Protein AF-A0A5B0S6G6-F1 (afdb_monomer_lite)

Secondary structure (DSSP, 8-state):
---HHHHHHHHH-SS------S-----S-----TTSTTS-SSSSSTTSSSSS------PPPS----PPPP-PPPPPPP-----PPPPPPPPPPPPPPPP------S-PPPP-BGGGS-HHHHHHHHHHHHHHTTSBPSSS-TTSBHHHHHHHHHHHHHHHHTTSTTHHHHHHHHHHHHHHHHHHHH---S---B--GGGTTT-GGGSGGG---TTT----S--B-STTS-SSS--PEEP-SSTTTTPEE-SSS-EE-EEE--PPTTT--TT----EE-

Sequence (278 aa):
MLPLRNILHSFRSLNHPSGYPLSRWNHRSYFFSTFVMVCILDLSILAFSISTLSLSWALPNPGEPTVRPSVVPPRAPQNNLTSPPASSPKLAPPPPKPASSSSTCKSVRVRKEWRTLSYEQQADYIKSIKCLVRLPSKLLGPSYRRWDDFEYVHCDLRKRLHTRPLFLPWHRYFTFVHEKILREECGFRGTVPYWNWTLDHKNITHSPVWSSDPVVGFGSNGSFFGPGSDPDDLDAGVVTDGAFARFPIYYPGRMMLQRNFHLDPPFAIPGYYLGSQW

Organism: NCBI:txid56615

Structure (mmCIF, N/CA/C/O backbone):
data_AF-A0A5B0S6G6-F1
#
_entry.id   AF-A0A5B0S6G6-F1
#
loop_
_atom_site.group_PDB
_atom_site.id
_atom_site.type_symbol
_atom_site.label_atom_id
_atom_site.label_alt_id
_atom_site.label_comp_id
_atom_site.label_asym_id
_atom_site.label_entity_id
_atom_site.label_seq_id
_atom_site.pdbx_PDB_ins_code
_atom_site.Cartn_x
_atom_site.Cartn_y
_atom_site.Cartn_z
_atom_site.occupancy
_atom_site.B_iso_or_equiv
_atom_site.auth_seq_id
_atom_site.auth_comp_id
_atom_site.auth_asym_id
_atom_site.auth_atom_id
_atom_site.pdbx_PDB_model_num
ATOM 1 N N . MET A 1 1 ? -14.703 6.488 22.133 1.00 34.50 1 MET A N 1
ATOM 2 C CA . MET A 1 1 ? -13.736 6.440 21.011 1.00 34.50 1 MET A CA 1
ATOM 3 C C . MET A 1 1 ? -12.409 6.986 21.518 1.00 34.50 1 MET A C 1
ATOM 5 O O . MET A 1 1 ? -12.388 8.128 21.950 1.00 34.50 1 MET A O 1
ATOM 9 N N . LEU A 1 2 ? -11.336 6.187 21.555 1.00 33.00 2 LEU A N 1
ATOM 10 C CA . LEU A 1 2 ? -10.010 6.706 21.918 1.00 33.00 2 LEU A CA 1
ATOM 11 C C . LEU A 1 2 ? -9.443 7.530 20.744 1.00 33.00 2 LEU A C 1
ATOM 13 O O . LEU A 1 2 ? -9.500 7.050 19.609 1.00 33.00 2 LEU A O 1
ATOM 17 N N . PRO A 1 3 ? -8.908 8.741 20.982 1.00 40.03 3 PRO A N 1
ATOM 18 C CA . PRO A 1 3 ? -8.321 9.566 19.930 1.00 40.03 3 PRO A CA 1
ATOM 19 C C . PRO A 1 3 ? -7.128 8.849 19.288 1.00 40.03 3 PRO A C 1
ATOM 21 O O . PRO A 1 3 ? -6.384 8.148 19.967 1.00 40.03 3 PRO A O 1
ATOM 24 N N . LEU A 1 4 ? -6.921 9.032 17.981 1.00 47.41 4 LEU A N 1
ATOM 25 C CA . LEU A 1 4 ? -5.872 8.350 17.208 1.00 47.41 4 LEU A CA 1
ATOM 26 C C . LEU A 1 4 ? -4.460 8.569 17.777 1.00 47.41 4 LEU A C 1
ATOM 28 O O . LEU A 1 4 ? -3.616 7.681 17.690 1.00 47.41 4 LEU A O 1
ATOM 32 N N . ARG A 1 5 ? -4.242 9.708 18.448 1.00 45.03 5 ARG A N 1
ATOM 33 C CA . ARG A 1 5 ? -3.037 9.964 19.242 1.00 45.03 5 ARG A CA 1
ATOM 34 C C . ARG A 1 5 ? -2.809 8.847 20.262 1.00 45.03 5 ARG A C 1
ATOM 36 O O . ARG A 1 5 ? -1.699 8.362 20.338 1.00 45.03 5 ARG A O 1
ATOM 43 N N . ASN A 1 6 ? -3.841 8.340 20.934 1.00 46.78 6 ASN A N 1
ATOM 44 C CA . ASN A 1 6 ? -3.741 7.226 21.882 1.00 46.78 6 ASN A CA 1
ATOM 45 C C . ASN A 1 6 ? -3.572 5.862 21.202 1.00 46.78 6 ASN A C 1
ATOM 47 O O . ASN A 1 6 ? -2.938 4.997 21.784 1.00 46.78 6 ASN A O 1
ATOM 51 N N . ILE A 1 7 ? -4.076 5.654 19.982 1.00 50.97 7 ILE A N 1
ATOM 52 C CA . ILE A 1 7 ? -3.866 4.397 19.234 1.00 50.97 7 ILE A CA 1
ATOM 53 C C . ILE A 1 7 ? -2.416 4.312 18.745 1.00 50.97 7 ILE A C 1
ATOM 55 O O . ILE A 1 7 ? -1.764 3.288 18.931 1.00 50.97 7 ILE A O 1
ATOM 59 N N . LEU A 1 8 ? -1.891 5.408 18.189 1.00 46.44 8 LEU A N 1
ATOM 60 C CA . LEU A 1 8 ? -0.508 5.480 17.727 1.00 46.44 8 LEU A CA 1
ATOM 61 C C . LEU A 1 8 ? 0.489 5.608 18.895 1.00 46.44 8 LEU A C 1
ATOM 63 O O . LEU A 1 8 ? 1.534 4.968 18.879 1.00 46.44 8 LEU A O 1
ATOM 67 N N . HIS A 1 9 ? 0.145 6.328 19.971 1.00 48.22 9 HIS A N 1
ATOM 68 C CA . HIS A 1 9 ? 0.923 6.317 21.218 1.00 48.22 9 HIS A CA 1
ATOM 69 C C . HIS A 1 9 ? 0.825 4.985 21.974 1.00 48.22 9 HIS A C 1
ATOM 71 O O . HIS A 1 9 ? 1.767 4.648 22.686 1.00 48.22 9 HIS A O 1
ATOM 77 N N . SER A 1 10 ? -0.250 4.200 21.829 1.00 46.06 10 SER A N 1
ATOM 78 C CA . SER A 1 10 ? -0.329 2.861 22.437 1.00 46.06 10 SER A CA 1
ATOM 79 C C . SER A 1 10 ? 0.758 1.937 21.889 1.00 46.06 10 SER A C 1
ATOM 81 O O . SER A 1 10 ? 1.226 1.074 22.625 1.00 46.06 10 SER A O 1
ATOM 83 N N . PHE A 1 11 ? 1.210 2.140 20.646 1.00 48.19 11 PHE A N 1
ATOM 84 C CA . PHE A 1 11 ? 2.384 1.443 20.111 1.00 48.19 11 PHE A CA 1
ATOM 85 C C . PHE A 1 11 ? 3.684 1.857 20.816 1.00 48.19 11 PHE A C 1
ATOM 87 O O . PHE A 1 11 ? 4.578 1.034 20.987 1.00 48.19 11 PHE A O 1
ATOM 94 N N . ARG A 1 12 ? 3.765 3.105 21.293 1.00 45.28 12 ARG A N 1
ATOM 95 C CA . ARG A 1 12 ? 4.916 3.665 22.019 1.00 45.28 12 ARG A CA 1
ATOM 96 C C . ARG A 1 12 ? 4.938 3.293 23.509 1.00 45.28 12 ARG A C 1
ATOM 98 O O . ARG A 1 12 ? 5.999 3.281 24.119 1.00 45.28 12 ARG A O 1
ATOM 105 N N . SER A 1 13 ? 3.780 2.992 24.098 1.00 39.03 13 SER A N 1
ATOM 106 C CA . SER A 1 13 ? 3.618 2.723 25.538 1.00 39.03 13 SER A CA 1
ATOM 107 C C . SER A 1 13 ? 4.128 1.346 25.993 1.00 39.03 13 SER A C 1
ATOM 109 O O . SER A 1 13 ? 4.143 1.072 27.192 1.00 39.03 13 SER A O 1
ATOM 111 N N . LEU A 1 14 ? 4.555 0.475 25.076 1.00 45.59 14 LEU A N 1
ATOM 112 C CA . LEU A 1 14 ? 5.185 -0.802 25.412 1.00 45.59 14 LEU A CA 1
ATOM 113 C C . LEU A 1 14 ? 6.705 -0.584 25.610 1.00 45.59 14 LEU A C 1
ATOM 115 O O . LEU A 1 14 ? 7.503 -0.809 24.702 1.00 45.59 14 LEU A O 1
ATOM 119 N N . ASN A 1 15 ? 7.075 -0.152 26.824 1.00 39.62 15 ASN A N 1
ATOM 120 C CA . ASN A 1 15 ? 8.426 -0.093 27.426 1.00 39.62 15 ASN A CA 1
ATOM 121 C C . ASN A 1 15 ? 9.435 0.982 26.919 1.00 39.62 15 ASN A C 1
ATOM 123 O O . ASN A 1 15 ? 10.107 0.758 25.912 1.00 39.62 15 ASN A O 1
ATOM 127 N N . HIS A 1 16 ? 9.522 2.088 27.705 1.00 37.91 16 HIS A N 1
ATOM 128 C CA . HIS A 1 16 ? 10.640 2.986 28.156 1.00 37.91 16 HIS A CA 1
ATOM 129 C C . HIS A 1 16 ? 11.919 3.228 27.297 1.00 37.91 16 HIS A C 1
ATOM 131 O O . HIS A 1 16 ? 12.234 2.430 26.422 1.00 37.91 16 HIS A O 1
ATOM 137 N N . PRO A 1 17 ? 12.823 4.173 27.673 1.00 38.62 17 PRO A N 1
ATOM 138 C CA . PRO A 1 17 ? 12.724 5.591 28.046 1.00 38.62 17 PRO A CA 1
ATOM 139 C C . PRO A 1 17 ? 13.326 6.501 26.935 1.00 38.62 17 PRO A C 1
ATOM 141 O O . PRO A 1 17 ? 13.719 6.051 25.864 1.00 38.62 17 PRO A O 1
ATOM 144 N N . SER A 1 18 ? 13.355 7.809 27.176 1.00 42.12 18 SER A N 1
ATOM 145 C CA . SER A 1 18 ? 13.865 8.874 26.300 1.00 42.12 18 SER A CA 1
ATOM 146 C C . SER A 1 18 ? 15.320 8.720 25.822 1.00 42.12 18 SER A C 1
ATOM 148 O O . SER A 1 18 ? 16.206 8.488 26.636 1.00 42.12 18 SER A O 1
ATOM 150 N N . GLY A 1 19 ? 15.547 9.050 24.543 1.00 40.28 19 GLY A N 1
ATOM 151 C CA . GLY A 1 19 ? 16.778 9.685 24.053 1.00 40.28 19 GLY A CA 1
ATOM 152 C C . GLY A 1 19 ? 17.904 8.759 23.594 1.00 40.28 19 GLY A C 1
ATOM 153 O O . GLY A 1 19 ? 18.722 8.348 24.403 1.00 40.28 19 GLY A O 1
ATOM 154 N N . TYR A 1 20 ? 18.026 8.560 22.277 1.00 28.42 20 TYR A N 1
ATOM 155 C CA . TYR A 1 20 ? 19.302 8.245 21.623 1.00 28.42 20 TYR A CA 1
ATOM 156 C C . TYR A 1 20 ? 19.389 8.983 20.275 1.00 28.42 20 TYR A C 1
ATOM 158 O O . TYR A 1 20 ? 18.377 9.068 19.573 1.00 28.42 20 TYR A O 1
ATOM 166 N N . PRO A 1 21 ? 20.552 9.559 19.921 1.00 29.23 21 PRO A N 1
ATOM 167 C CA . PRO A 1 21 ? 20.710 10.358 18.713 1.00 29.23 21 PRO A CA 1
ATOM 168 C C . PRO A 1 21 ? 20.712 9.491 17.447 1.00 29.23 21 PRO A C 1
ATOM 170 O O . PRO A 1 21 ? 21.200 8.362 17.431 1.00 29.23 21 PRO A O 1
ATOM 173 N N . LEU A 1 22 ? 20.174 10.064 16.370 1.00 38.16 22 LEU A N 1
ATOM 174 C CA . LEU A 1 22 ? 20.176 9.518 15.015 1.00 38.16 22 LEU A CA 1
ATOM 175 C C . LEU A 1 22 ? 21.586 9.607 14.412 1.00 38.16 22 LEU A C 1
ATOM 177 O O . LEU A 1 22 ? 21.882 10.528 13.656 1.00 38.16 22 LEU A O 1
ATOM 181 N N . SER A 1 23 ? 22.473 8.664 14.720 1.00 32.47 23 SER A N 1
ATOM 182 C CA . SER A 1 23 ? 23.651 8.440 13.878 1.00 32.47 23 SER A CA 1
ATOM 183 C C . SER A 1 23 ? 24.107 6.980 13.914 1.00 32.47 23 SER A C 1
ATOM 185 O O . SER A 1 23 ? 24.227 6.367 14.969 1.00 32.47 23 SER A O 1
ATOM 187 N N . ARG A 1 24 ? 24.357 6.450 12.708 1.00 29.59 24 ARG A N 1
ATOM 188 C CA . ARG A 1 24 ? 24.786 5.084 12.345 1.00 29.59 24 ARG A CA 1
ATOM 189 C C . ARG A 1 24 ? 23.751 3.965 12.492 1.00 29.59 24 ARG A C 1
ATOM 191 O O . ARG A 1 24 ? 23.700 3.256 13.492 1.00 29.59 24 ARG A O 1
ATOM 198 N N . TRP A 1 25 ? 23.058 3.689 11.389 1.00 31.52 25 TRP A N 1
ATOM 199 C CA . TRP A 1 25 ? 22.439 2.388 11.136 1.00 31.52 25 TRP A CA 1
ATOM 200 C C . TRP A 1 25 ? 23.102 1.749 9.907 1.00 31.52 25 TRP A C 1
ATOM 202 O O . TRP A 1 25 ? 23.026 2.284 8.809 1.00 31.52 25 TRP A O 1
ATOM 212 N N . ASN A 1 26 ? 23.809 0.633 10.121 1.00 26.83 26 ASN A N 1
ATOM 213 C CA . ASN A 1 26 ? 24.496 -0.145 9.083 1.00 26.83 26 ASN A CA 1
ATOM 214 C C . ASN A 1 26 ? 23.506 -0.715 8.048 1.00 26.83 26 ASN A C 1
ATOM 216 O O . ASN A 1 26 ? 22.464 -1.259 8.412 1.00 26.83 26 ASN A O 1
ATOM 220 N N . HIS A 1 27 ? 23.888 -0.626 6.773 1.00 31.39 27 HIS A N 1
ATOM 221 C CA . HIS A 1 27 ? 23.042 -0.697 5.574 1.00 31.39 27 HIS A CA 1
ATOM 222 C C . HIS A 1 27 ? 22.563 -2.085 5.095 1.00 31.39 27 HIS A C 1
ATOM 224 O O . HIS A 1 27 ? 21.876 -2.172 4.092 1.00 31.39 27 HIS A O 1
ATOM 230 N N . ARG A 1 28 ? 22.879 -3.206 5.747 1.00 24.56 28 ARG A N 1
ATOM 231 C CA . ARG A 1 28 ? 22.889 -4.494 5.014 1.00 24.56 28 ARG A CA 1
ATOM 232 C C . ARG A 1 28 ? 21.625 -5.358 4.986 1.00 24.56 28 ARG A C 1
ATOM 234 O O . ARG A 1 28 ? 21.713 -6.501 4.548 1.00 24.56 28 ARG A O 1
ATOM 241 N N . SER A 1 29 ? 20.453 -4.894 5.416 1.00 29.03 29 SER A N 1
ATOM 242 C CA . SER A 1 29 ? 19.221 -5.692 5.246 1.00 29.03 29 SER A CA 1
ATOM 243 C C . SER A 1 29 ? 17.970 -4.835 5.435 1.00 29.03 29 SER A C 1
ATOM 245 O O . SER A 1 29 ? 17.576 -4.604 6.584 1.00 29.03 29 SER A O 1
ATOM 247 N N . TYR A 1 30 ? 17.295 -4.407 4.365 1.00 34.19 30 TYR A N 1
ATOM 248 C CA . TYR A 1 30 ? 15.932 -3.893 4.518 1.00 34.19 30 TYR A CA 1
ATOM 249 C C . TYR A 1 30 ? 14.929 -4.580 3.587 1.00 34.19 30 TYR A C 1
ATOM 251 O O . TYR A 1 30 ? 15.268 -5.146 2.555 1.00 34.19 30 TYR A O 1
ATOM 259 N N . PHE A 1 31 ? 13.707 -4.658 4.110 1.00 39.31 31 PHE A N 1
ATOM 260 C CA . PHE A 1 31 ? 12.651 -5.618 3.812 1.00 39.31 31 PHE A CA 1
ATOM 261 C C . PHE A 1 31 ? 11.351 -4.875 3.469 1.00 39.31 31 PHE A C 1
ATOM 263 O O . PHE A 1 31 ? 10.996 -3.928 4.168 1.00 39.31 31 PHE A O 1
ATOM 270 N N . PHE A 1 32 ? 10.621 -5.431 2.496 1.00 32.19 32 PHE A N 1
ATOM 271 C CA . PHE A 1 32 ? 9.163 -5.603 2.382 1.00 32.19 32 PHE A CA 1
ATOM 272 C C . PHE A 1 32 ? 8.252 -4.463 2.882 1.00 32.19 32 PHE A C 1
ATOM 274 O O . PHE A 1 32 ? 7.846 -4.407 4.045 1.00 32.19 32 PHE A O 1
ATOM 281 N N . SER A 1 33 ? 7.835 -3.627 1.926 1.00 34.84 33 SER A N 1
ATOM 282 C CA . SER A 1 33 ? 6.748 -2.653 2.048 1.00 34.84 33 SER A CA 1
ATOM 283 C C . SER A 1 33 ? 5.390 -3.316 2.346 1.00 34.84 33 SER A C 1
ATOM 285 O O . SER A 1 33 ? 5.091 -4.445 1.943 1.00 34.84 33 SER A O 1
ATOM 287 N N . THR A 1 34 ? 4.545 -2.583 3.069 1.00 35.62 34 THR A N 1
ATOM 288 C CA . THR A 1 34 ? 3.293 -2.973 3.746 1.00 35.62 34 THR A CA 1
ATOM 289 C C . THR A 1 34 ? 2.182 -3.538 2.853 1.00 35.62 34 THR A C 1
ATOM 291 O O . THR A 1 34 ? 1.175 -4.018 3.377 1.00 35.62 34 THR A O 1
ATOM 294 N N . PHE A 1 35 ? 2.366 -3.579 1.533 1.00 33.41 35 PHE A N 1
ATOM 295 C CA . PHE A 1 35 ? 1.485 -4.312 0.617 1.00 33.41 35 PHE A CA 1
ATOM 296 C C . PHE A 1 35 ? 1.792 -5.807 0.524 1.00 33.41 35 PHE A C 1
ATOM 298 O O . PHE A 1 35 ? 0.901 -6.609 0.249 1.00 33.41 35 PHE A O 1
ATOM 305 N N . VAL A 1 36 ? 3.030 -6.201 0.822 1.00 31.16 36 VAL A N 1
ATOM 306 C CA . VAL A 1 36 ? 3.479 -7.596 0.721 1.00 31.16 36 VAL A CA 1
ATOM 307 C C . VAL A 1 36 ? 3.468 -8.296 2.087 1.00 31.16 36 VAL A C 1
ATOM 309 O O . VAL A 1 36 ? 3.689 -9.498 2.196 1.00 31.16 36 VAL A O 1
ATOM 312 N N . MET A 1 37 ? 3.091 -7.594 3.158 1.00 32.00 37 MET A N 1
ATOM 313 C CA . MET A 1 37 ? 3.177 -8.103 4.531 1.00 32.00 37 MET A CA 1
ATOM 314 C C . MET A 1 37 ? 2.026 -9.020 4.980 1.00 32.00 37 MET A C 1
ATOM 316 O O . MET A 1 37 ? 1.746 -9.173 6.169 1.00 32.00 37 MET A O 1
ATOM 320 N N . VAL A 1 38 ? 1.373 -9.661 4.012 1.00 30.73 38 VAL A N 1
ATOM 321 C CA . VAL A 1 38 ? 0.556 -10.868 4.215 1.00 30.73 38 VAL A CA 1
ATOM 322 C C . VAL A 1 38 ? 1.255 -12.109 3.617 1.00 30.73 38 VAL A C 1
ATOM 324 O O . VAL A 1 38 ? 0.785 -13.225 3.803 1.00 30.73 38 VAL A O 1
ATOM 327 N N . CYS A 1 39 ? 2.413 -11.954 2.960 1.00 35.06 39 CYS A N 1
ATOM 328 C CA . CYS A 1 39 ? 3.028 -12.997 2.126 1.00 35.06 39 CYS A CA 1
ATOM 329 C C . CYS A 1 39 ? 4.253 -13.716 2.727 1.00 35.06 39 CYS A C 1
ATOM 331 O O . CYS A 1 39 ? 4.883 -14.493 2.021 1.00 35.06 39 CYS A O 1
ATOM 333 N N . ILE A 1 40 ? 4.602 -13.530 4.007 1.00 29.12 40 ILE A N 1
ATOM 334 C CA . ILE A 1 40 ? 5.674 -14.322 4.650 1.00 29.12 40 ILE A CA 1
ATOM 335 C C . ILE A 1 40 ? 5.098 -15.101 5.830 1.00 29.12 40 ILE A C 1
ATOM 337 O O . ILE A 1 40 ? 5.246 -14.694 6.981 1.00 29.12 40 ILE A O 1
ATOM 341 N N . LEU A 1 41 ? 4.413 -16.212 5.545 1.00 32.47 41 LEU A N 1
ATOM 342 C CA . LEU A 1 41 ? 4.048 -17.186 6.581 1.00 32.47 41 LEU A CA 1
ATOM 343 C C . LEU A 1 41 ? 4.345 -18.662 6.273 1.00 32.47 41 LEU A C 1
ATOM 345 O O . LEU A 1 41 ? 4.263 -19.443 7.209 1.00 32.47 41 LEU A O 1
ATOM 349 N N . ASP A 1 42 ? 4.809 -19.063 5.085 1.00 35.78 42 ASP A N 1
ATOM 350 C CA . ASP A 1 42 ? 4.901 -20.505 4.756 1.00 35.78 42 ASP A CA 1
ATOM 351 C C . ASP A 1 42 ? 6.271 -21.017 4.278 1.00 35.78 42 ASP A C 1
ATOM 353 O O . ASP A 1 42 ? 6.354 -21.887 3.419 1.00 35.78 42 ASP A O 1
ATOM 357 N N . LEU A 1 43 ? 7.376 -20.550 4.872 1.00 32.84 43 LEU A N 1
ATOM 358 C CA . LEU A 1 43 ? 8.701 -21.174 4.663 1.00 32.84 43 LEU A CA 1
ATOM 359 C C . LEU A 1 43 ? 9.388 -21.668 5.945 1.00 32.84 43 LEU A C 1
ATOM 361 O O . LEU A 1 43 ? 10.490 -22.200 5.889 1.00 32.84 43 LEU A O 1
ATOM 365 N N . SER A 1 44 ? 8.727 -21.578 7.103 1.00 31.02 44 SER A N 1
ATOM 366 C CA . SER A 1 44 ? 9.256 -22.120 8.370 1.00 31.02 44 SER A CA 1
ATOM 367 C C . SER A 1 44 ? 8.400 -23.234 8.980 1.00 31.02 44 SER A C 1
ATOM 369 O O . SER A 1 44 ? 8.804 -23.826 9.975 1.00 31.02 44 SER A O 1
ATOM 371 N N . ILE A 1 45 ? 7.239 -23.552 8.394 1.00 36.59 45 ILE A N 1
ATOM 372 C CA . ILE A 1 45 ? 6.298 -24.545 8.947 1.00 36.59 45 ILE A CA 1
ATOM 373 C C . ILE A 1 45 ? 6.402 -25.914 8.243 1.00 36.59 45 ILE A C 1
ATOM 375 O O . ILE A 1 45 ? 6.049 -26.931 8.836 1.00 36.59 45 ILE A O 1
ATOM 379 N N . LEU A 1 46 ? 7.015 -26.006 7.054 1.00 32.53 46 LEU A N 1
ATOM 380 C CA . LEU A 1 46 ? 7.252 -27.305 6.399 1.00 32.53 46 LEU A CA 1
ATOM 381 C C . LEU A 1 46 ? 8.467 -28.094 6.929 1.00 32.53 46 LEU A C 1
ATOM 383 O O . LEU A 1 46 ? 8.611 -29.264 6.591 1.00 32.53 46 LEU A O 1
ATOM 387 N N . ALA A 1 47 ? 9.303 -27.516 7.798 1.00 34.97 47 ALA A N 1
ATOM 388 C CA . ALA A 1 47 ? 10.476 -28.208 8.351 1.00 34.97 47 ALA A CA 1
ATOM 389 C C . ALA A 1 47 ? 10.212 -28.977 9.665 1.00 34.97 47 ALA A C 1
ATOM 391 O O . ALA A 1 47 ? 11.118 -29.631 10.170 1.00 34.97 47 ALA A O 1
ATOM 392 N N . PHE A 1 48 ? 8.990 -28.948 10.215 1.00 33.06 48 PHE A N 1
ATOM 393 C CA . PHE A 1 48 ? 8.655 -29.643 11.473 1.00 33.06 48 PHE A CA 1
ATOM 394 C C . PHE A 1 48 ? 7.604 -30.758 11.345 1.00 33.06 48 PHE A C 1
ATOM 396 O O . PHE A 1 48 ? 7.163 -31.295 12.357 1.00 33.06 48 PHE A O 1
ATOM 403 N N . SER A 1 49 ? 7.238 -31.167 10.124 1.00 35.62 49 SER A N 1
ATOM 404 C CA . SER A 1 49 ? 6.232 -32.228 9.905 1.00 35.62 49 SER A CA 1
ATOM 405 C C . SER A 1 49 ? 6.788 -33.555 9.361 1.00 35.62 49 SER A C 1
ATOM 407 O O . SER A 1 49 ? 6.009 -34.412 8.960 1.00 35.62 49 SER A O 1
ATOM 409 N N . ILE A 1 50 ? 8.110 -33.779 9.374 1.00 37.38 50 ILE A N 1
ATOM 410 C CA . ILE A 1 50 ? 8.724 -35.054 8.931 1.00 37.38 50 ILE A CA 1
ATOM 411 C C . ILE A 1 50 ? 9.635 -35.653 10.018 1.00 37.38 50 ILE A C 1
ATOM 413 O O . ILE A 1 50 ? 10.780 -36.018 9.766 1.00 37.38 50 ILE A O 1
ATOM 417 N N . SER A 1 51 ? 9.170 -35.748 11.268 1.00 40.06 51 SER A N 1
ATOM 418 C CA . SER A 1 51 ? 9.904 -36.500 12.310 1.00 40.06 51 SER A CA 1
ATOM 419 C C . SER A 1 51 ? 9.022 -37.199 13.351 1.00 40.06 51 SER A C 1
ATOM 421 O O . SER A 1 51 ? 9.472 -37.428 14.468 1.00 40.06 51 SER A O 1
ATOM 423 N N . THR A 1 52 ? 7.781 -37.580 13.026 1.00 44.53 52 THR A N 1
ATOM 424 C CA . THR A 1 52 ? 6.947 -38.373 13.961 1.00 44.53 52 THR A CA 1
ATOM 425 C C . THR A 1 52 ? 6.228 -39.576 13.348 1.00 44.53 52 THR A C 1
ATOM 427 O O . THR A 1 52 ? 5.326 -40.128 13.970 1.00 44.53 52 THR A O 1
ATOM 430 N N . LEU A 1 53 ? 6.644 -40.065 12.177 1.00 41.22 53 LEU A N 1
ATOM 431 C CA . LEU A 1 53 ? 6.078 -41.285 11.584 1.00 41.22 53 LEU A CA 1
ATOM 432 C C . LEU A 1 53 ? 7.166 -42.312 11.269 1.00 41.22 53 LEU A C 1
ATOM 434 O O . LEU A 1 53 ? 7.581 -42.468 10.128 1.00 41.22 53 LEU A O 1
ATOM 438 N N . SER A 1 54 ? 7.640 -42.970 12.327 1.00 40.69 54 SER A N 1
ATOM 439 C CA . SER A 1 54 ? 8.289 -44.295 12.416 1.00 40.69 54 SER A CA 1
ATOM 440 C C . SER A 1 54 ? 8.640 -44.435 13.909 1.00 40.69 54 SER A C 1
ATOM 442 O O . SER A 1 54 ? 9.340 -43.581 14.429 1.00 40.69 54 SER A O 1
ATOM 444 N N . LEU A 1 55 ? 8.180 -45.377 14.724 1.00 36.28 55 LEU A N 1
ATOM 445 C CA . LEU A 1 55 ? 7.851 -46.769 14.489 1.00 36.28 55 LEU A CA 1
ATOM 446 C C . LEU A 1 55 ? 6.577 -47.170 15.245 1.00 36.28 55 LEU A C 1
ATOM 448 O O . LEU A 1 55 ? 6.285 -46.711 16.348 1.00 36.28 55 LEU A O 1
ATOM 452 N N . SER A 1 56 ? 5.864 -48.084 14.605 1.00 37.69 56 SER A N 1
ATOM 453 C CA . SER A 1 56 ? 4.668 -48.766 15.059 1.00 37.69 56 SER A CA 1
ATOM 454 C C . SER A 1 56 ? 4.884 -49.628 16.304 1.00 37.69 56 SER A C 1
ATOM 456 O O . SER A 1 56 ? 5.955 -50.170 16.564 1.00 37.69 56 SER A O 1
ATOM 458 N N . TRP A 1 57 ? 3.780 -49.780 17.020 1.00 31.16 57 TRP A N 1
ATOM 459 C CA . TRP A 1 57 ? 3.521 -50.663 18.142 1.00 31.16 57 TRP A CA 1
ATOM 460 C C . TRP A 1 57 ? 3.915 -52.117 17.839 1.00 31.16 57 TRP A C 1
ATOM 462 O O . TRP A 1 57 ? 3.365 -52.727 16.924 1.00 31.16 57 TRP A O 1
ATOM 472 N N . ALA A 1 58 ? 4.814 -52.688 18.640 1.00 34.62 58 ALA A N 1
ATOM 473 C CA . ALA A 1 58 ? 4.982 -54.133 18.747 1.00 34.62 58 ALA A CA 1
ATOM 474 C C . ALA A 1 58 ? 4.144 -54.627 19.936 1.00 34.62 58 ALA A C 1
ATOM 476 O O . ALA A 1 58 ? 4.406 -54.265 21.084 1.00 34.62 58 ALA A O 1
ATOM 477 N N . LEU A 1 59 ? 3.111 -55.423 19.657 1.00 39.53 59 LEU A N 1
ATOM 478 C CA . LEU A 1 59 ? 2.384 -56.179 20.678 1.00 39.53 59 LEU A CA 1
ATOM 479 C C . LEU A 1 59 ? 3.273 -57.337 21.178 1.00 39.53 59 LEU A C 1
ATOM 481 O O . LEU A 1 59 ? 3.873 -58.016 20.342 1.00 39.53 59 LEU A O 1
ATOM 485 N N . PRO A 1 60 ? 3.360 -57.612 22.494 1.00 37.16 60 PRO A N 1
ATOM 486 C CA . PRO A 1 60 ? 4.094 -58.771 23.001 1.00 37.16 60 PRO A CA 1
ATOM 487 C C . PRO A 1 60 ? 3.264 -60.061 22.898 1.00 37.16 60 PRO A C 1
ATOM 489 O O . PRO A 1 60 ? 2.092 -60.078 23.276 1.00 37.16 60 PRO A O 1
ATOM 492 N N . ASN A 1 61 ? 3.895 -61.154 22.457 1.00 36.72 61 ASN A N 1
ATOM 493 C CA . ASN A 1 61 ? 3.387 -62.517 22.650 1.00 36.72 61 ASN A CA 1
ATOM 494 C C . ASN A 1 61 ? 3.484 -62.935 24.135 1.00 36.72 61 ASN A C 1
ATOM 496 O O . ASN A 1 61 ? 4.385 -62.471 24.840 1.00 36.72 61 ASN A O 1
ATOM 500 N N . PRO A 1 62 ? 2.589 -63.814 24.624 1.00 43.88 62 PRO A N 1
ATOM 501 C CA . PRO A 1 62 ? 2.544 -64.217 26.023 1.00 43.88 62 PRO A CA 1
ATOM 502 C C . PRO A 1 62 ? 3.512 -65.374 26.300 1.00 43.88 62 PRO A C 1
ATOM 504 O O . PRO A 1 62 ? 3.426 -66.421 25.665 1.00 43.88 62 PRO A O 1
ATOM 507 N N . GLY A 1 63 ? 4.381 -65.204 27.299 1.00 45.00 63 GLY A N 1
ATOM 508 C CA . GLY A 1 63 ? 5.114 -66.309 27.922 1.00 45.00 63 GLY A CA 1
ATOM 509 C C . GLY A 1 63 ? 6.611 -66.068 28.089 1.00 45.00 63 GLY A C 1
ATOM 510 O O . GLY A 1 63 ? 7.377 -66.505 27.249 1.00 45.00 63 GLY A O 1
ATOM 511 N N . GLU A 1 64 ? 7.017 -65.396 29.173 1.00 33.31 64 GLU A N 1
ATOM 512 C CA . GLU A 1 64 ? 8.051 -65.868 30.120 1.00 33.31 64 GLU A CA 1
ATOM 513 C C . GLU A 1 64 ? 8.353 -64.811 31.208 1.00 33.31 64 GLU A C 1
ATOM 515 O O . GLU A 1 64 ? 8.223 -63.609 30.960 1.00 33.31 64 GLU A O 1
ATOM 520 N N . PRO A 1 65 ? 8.715 -65.225 32.440 1.00 40.03 65 PRO A N 1
ATOM 521 C CA . PRO A 1 65 ? 8.767 -64.348 33.606 1.00 40.03 65 PRO A CA 1
ATOM 522 C C . PRO A 1 65 ? 10.134 -63.667 33.767 1.00 40.03 65 PRO A C 1
ATOM 524 O O . PRO A 1 65 ? 11.171 -64.322 33.785 1.00 40.03 65 PRO A O 1
ATOM 527 N N . THR A 1 66 ? 10.145 -62.349 33.989 1.00 36.62 66 THR A N 1
ATOM 528 C CA . THR A 1 66 ? 11.358 -61.603 34.367 1.00 36.62 66 THR A CA 1
ATOM 529 C C . THR A 1 66 ? 11.244 -61.020 35.777 1.00 36.62 66 THR A C 1
ATOM 531 O O . THR A 1 66 ? 10.381 -60.201 36.093 1.00 36.62 66 THR A O 1
ATOM 534 N N . VAL A 1 67 ? 12.150 -61.489 36.635 1.00 41.06 67 VAL A N 1
ATOM 535 C CA . VAL A 1 67 ? 12.378 -61.089 38.029 1.00 41.06 67 VAL A CA 1
ATOM 536 C C . VAL A 1 67 ? 12.881 -59.639 38.093 1.00 41.06 67 VAL A C 1
ATOM 538 O O . VAL A 1 67 ? 13.808 -59.275 37.373 1.00 41.06 67 VAL A O 1
ATOM 541 N N . ARG A 1 68 ? 12.310 -58.809 38.980 1.00 38.97 68 ARG A N 1
ATOM 542 C CA . ARG A 1 68 ? 12.813 -57.455 39.291 1.00 38.97 68 ARG A CA 1
ATOM 543 C C . ARG A 1 68 ? 13.575 -57.451 40.623 1.00 38.97 68 ARG A C 1
ATOM 545 O O . ARG A 1 68 ? 13.009 -57.919 41.611 1.00 38.97 68 ARG A O 1
ATOM 552 N N . PRO A 1 69 ? 14.784 -56.871 40.711 1.00 37.78 69 PRO A N 1
ATOM 553 C CA . PRO A 1 69 ? 15.407 -56.573 41.995 1.00 37.78 69 PRO A CA 1
ATOM 554 C C . PRO A 1 69 ? 14.825 -55.291 42.617 1.00 37.78 69 PRO A C 1
ATOM 556 O O . PRO A 1 69 ? 14.579 -54.295 41.937 1.00 37.78 69 PRO A O 1
ATOM 559 N N . SER A 1 70 ? 14.600 -55.350 43.930 1.00 34.25 70 SER A N 1
ATOM 560 C CA . SER A 1 70 ? 14.068 -54.280 44.779 1.00 34.25 70 SER A CA 1
ATOM 561 C C . SER A 1 70 ? 15.194 -53.350 45.244 1.00 34.25 70 SER A C 1
ATOM 563 O O . SER A 1 70 ? 16.211 -53.827 45.744 1.00 34.25 70 SER A O 1
ATOM 565 N N . VAL A 1 71 ? 15.015 -52.033 45.112 1.00 42.12 71 VAL A N 1
ATOM 566 C CA . VAL A 1 71 ? 15.920 -51.018 45.677 1.00 42.12 71 VAL A CA 1
ATOM 567 C C . VAL A 1 71 ? 15.164 -50.248 46.758 1.00 42.12 71 VAL A C 1
ATOM 569 O O . VAL A 1 71 ? 14.155 -49.601 46.484 1.00 42.12 71 VAL A O 1
ATOM 572 N N . VAL A 1 72 ? 15.654 -50.343 47.994 1.00 47.97 72 VAL A N 1
ATOM 573 C CA . VAL A 1 72 ? 15.133 -49.654 49.185 1.00 47.97 72 VAL A CA 1
ATOM 574 C C . VAL A 1 72 ? 15.844 -48.300 49.351 1.00 47.97 72 VAL A C 1
ATOM 576 O O . VAL A 1 72 ? 17.073 -48.272 49.282 1.00 47.97 72 VAL A O 1
ATOM 579 N N . PRO A 1 73 ? 15.136 -47.184 49.610 1.00 44.94 73 PRO A N 1
ATOM 580 C CA . PRO A 1 73 ? 15.767 -45.907 49.953 1.00 44.94 73 PRO A CA 1
ATOM 581 C C . PRO A 1 73 ? 16.063 -45.783 51.469 1.00 44.94 73 PRO A C 1
ATOM 583 O O . PRO A 1 73 ? 15.318 -46.332 52.286 1.00 44.94 73 PRO A O 1
ATOM 586 N N . PRO A 1 74 ? 17.122 -45.053 51.881 1.00 39.69 74 PRO A N 1
ATOM 587 C CA . PRO A 1 74 ? 17.526 -44.951 53.282 1.00 39.69 74 PRO A CA 1
ATOM 588 C C . PRO A 1 74 ? 16.691 -43.940 54.088 1.00 39.69 74 PRO A C 1
ATOM 590 O O . PRO A 1 74 ? 16.150 -42.964 53.570 1.00 39.69 74 PRO A O 1
ATOM 593 N N . ARG A 1 75 ? 16.614 -44.199 55.398 1.00 32.91 75 ARG A N 1
ATOM 594 C CA . ARG A 1 75 ? 15.816 -43.498 56.415 1.00 32.91 75 ARG A CA 1
ATOM 595 C C . ARG A 1 75 ? 16.489 -42.199 56.887 1.00 32.91 75 ARG A C 1
ATOM 597 O O . ARG A 1 75 ? 17.660 -42.219 57.249 1.00 32.91 75 ARG A O 1
ATOM 604 N N . ALA A 1 76 ? 15.733 -41.100 56.953 1.00 38.47 76 ALA A N 1
ATOM 605 C CA . ALA A 1 76 ? 16.168 -39.826 57.537 1.00 38.47 76 ALA A CA 1
ATOM 606 C C . ALA A 1 76 ? 15.980 -39.790 59.077 1.00 38.47 76 ALA A C 1
ATOM 608 O O . ALA A 1 76 ? 15.037 -40.411 59.581 1.00 38.47 76 ALA A O 1
ATOM 609 N N . PRO A 1 77 ? 16.839 -39.074 59.833 1.00 37.31 77 PRO A N 1
ATOM 610 C CA . PRO A 1 77 ? 16.740 -38.956 61.288 1.00 37.31 77 PRO A CA 1
ATOM 611 C C . PRO A 1 77 ? 15.643 -37.970 61.726 1.00 37.31 77 PRO A C 1
ATOM 613 O O . PRO A 1 77 ? 15.452 -36.912 61.129 1.00 37.31 77 PRO A O 1
ATOM 616 N N . GLN A 1 78 ? 14.926 -38.332 62.792 1.00 39.72 78 GLN A N 1
ATOM 617 C CA . GLN A 1 78 ? 13.879 -37.527 63.421 1.00 39.72 78 GLN A CA 1
ATOM 618 C C . GLN A 1 78 ? 14.492 -36.542 64.422 1.00 39.72 78 GLN A C 1
ATOM 620 O O . GLN A 1 78 ? 15.102 -36.978 65.392 1.00 39.72 78 GLN A O 1
ATOM 625 N N . ASN A 1 79 ? 14.255 -35.242 64.235 1.00 37.41 79 ASN A N 1
ATOM 626 C CA . ASN A 1 79 ? 14.394 -34.243 65.293 1.00 37.41 79 ASN A CA 1
ATOM 627 C C . ASN A 1 79 ? 13.048 -33.537 65.497 1.00 37.41 79 ASN A C 1
ATOM 629 O O . ASN A 1 79 ? 12.501 -32.931 64.577 1.00 37.41 79 ASN A O 1
ATOM 633 N N . ASN A 1 80 ? 12.527 -33.650 66.718 1.00 40.31 80 ASN A N 1
ATOM 634 C CA . ASN A 1 80 ? 11.307 -33.008 67.191 1.00 40.31 80 ASN A CA 1
ATOM 635 C C . ASN A 1 80 ? 11.563 -31.524 67.485 1.00 40.31 80 ASN A C 1
ATOM 637 O O . ASN A 1 80 ? 12.289 -31.210 68.426 1.00 40.31 80 ASN A O 1
ATOM 641 N N . LEU A 1 81 ? 10.898 -30.624 66.758 1.00 39.06 81 LEU A N 1
ATOM 642 C CA . LEU A 1 81 ? 10.610 -29.270 67.237 1.00 39.06 81 LEU A CA 1
ATOM 643 C C . LEU A 1 81 ? 9.117 -28.968 67.062 1.00 39.06 81 LEU A C 1
ATOM 645 O O . LEU A 1 81 ? 8.569 -28.983 65.961 1.00 39.06 81 LEU A O 1
ATOM 649 N N . THR A 1 82 ? 8.466 -28.712 68.190 1.00 42.12 82 THR A N 1
ATOM 650 C CA . THR A 1 82 ? 7.047 -28.392 68.341 1.00 42.12 82 THR A CA 1
ATOM 651 C C . THR A 1 82 ? 6.729 -27.020 67.735 1.00 42.12 82 THR A C 1
ATOM 653 O O . THR A 1 82 ? 7.401 -26.041 68.046 1.00 42.12 82 THR A O 1
ATOM 656 N N . SER A 1 83 ? 5.687 -26.933 66.902 1.00 42.84 83 SER A N 1
ATOM 657 C CA . SER A 1 83 ? 5.128 -25.675 66.369 1.00 42.84 83 SER A CA 1
ATOM 658 C C . SER A 1 83 ? 3.664 -25.516 66.825 1.00 42.84 83 SER A C 1
ATOM 660 O O . SER A 1 83 ? 2.969 -26.530 66.918 1.00 42.84 83 SER A O 1
ATOM 662 N N . PRO A 1 84 ? 3.172 -24.296 67.122 1.00 44.78 84 PRO A N 1
ATOM 663 C CA . PRO A 1 84 ? 1.794 -24.059 67.576 1.00 44.78 84 PRO A CA 1
ATOM 664 C C . PRO A 1 84 ? 0.759 -24.258 66.446 1.00 44.78 84 PRO A C 1
ATOM 666 O O . PRO A 1 84 ? 1.130 -24.245 65.269 1.00 44.78 84 PRO A O 1
ATOM 669 N N . PRO A 1 85 ? -0.541 -24.447 66.762 1.00 40.88 85 PRO A N 1
ATOM 670 C CA . PRO A 1 85 ? -1.537 -24.847 65.771 1.00 40.88 85 PRO A CA 1
ATOM 671 C C . PRO A 1 85 ? -1.821 -23.713 64.778 1.00 40.88 85 PRO A C 1
ATOM 673 O O . PRO A 1 85 ? -2.312 -22.647 65.149 1.00 40.88 85 PRO A O 1
ATOM 676 N N . ALA A 1 86 ? -1.531 -23.957 63.499 1.00 43.09 86 ALA A N 1
ATOM 677 C CA . ALA A 1 86 ? -1.919 -23.072 62.411 1.00 43.09 86 ALA A CA 1
ATOM 678 C C . ALA A 1 86 ? -3.440 -23.141 62.203 1.00 43.09 86 ALA A C 1
ATOM 680 O O . ALA A 1 86 ? -4.003 -24.201 61.926 1.00 43.09 86 ALA A O 1
ATOM 681 N N . SER A 1 87 ? -4.104 -21.996 62.337 1.00 49.25 87 SER A N 1
ATOM 682 C CA . SER A 1 87 ? -5.501 -21.810 61.964 1.00 49.25 87 SER A CA 1
ATOM 683 C C . SER A 1 87 ? -5.678 -22.016 60.457 1.00 49.25 87 SER A C 1
ATOM 685 O O . SER A 1 87 ? -4.919 -21.498 59.638 1.00 49.25 87 SER A O 1
ATOM 687 N N . SER A 1 88 ? -6.688 -22.797 60.074 1.00 48.47 88 SER A N 1
ATOM 688 C CA . SER A 1 88 ? -7.022 -23.038 58.670 1.00 48.47 88 SER A CA 1
ATOM 689 C C . SER A 1 88 ? -7.442 -21.727 57.985 1.00 48.47 88 SER A C 1
ATOM 691 O O . SER A 1 88 ? -8.343 -21.049 58.490 1.00 48.47 88 SER A O 1
ATOM 693 N N . PRO A 1 89 ? -6.860 -21.347 56.833 1.00 51.31 89 PRO A N 1
ATOM 694 C CA . PRO A 1 89 ? -7.329 -20.183 56.097 1.00 51.31 89 PRO A CA 1
ATOM 695 C C . PRO A 1 89 ? -8.697 -20.481 55.468 1.00 51.31 89 PRO A C 1
ATOM 697 O O . PRO A 1 89 ? -8.855 -21.422 54.689 1.00 51.31 89 PRO A O 1
ATOM 700 N N . LYS A 1 90 ? -9.699 -19.659 55.806 1.00 53.72 90 LYS A N 1
ATOM 701 C CA . LYS A 1 90 ? -10.994 -19.613 55.111 1.00 53.72 90 LYS A CA 1
ATOM 702 C C . LYS A 1 90 ? -10.748 -19.338 53.625 1.00 53.72 90 LYS A C 1
ATOM 704 O O . LYS A 1 90 ? -10.178 -18.305 53.280 1.00 53.72 90 LYS A O 1
ATOM 709 N N . LEU A 1 91 ? -11.203 -20.245 52.761 1.00 55.59 91 LEU A N 1
ATOM 710 C CA . LEU A 1 91 ? -11.218 -20.047 51.312 1.00 55.59 91 LEU A CA 1
ATOM 711 C C . LEU A 1 91 ? -12.006 -18.768 50.982 1.00 55.59 91 LEU A C 1
ATOM 713 O O . LEU A 1 91 ? -13.158 -18.623 51.393 1.00 55.59 91 LEU A O 1
ATOM 717 N N . ALA A 1 92 ? -11.387 -17.849 50.242 1.00 64.31 92 ALA A N 1
ATOM 718 C CA . ALA A 1 92 ? -12.085 -16.694 49.695 1.00 64.31 92 ALA A CA 1
ATOM 719 C C . ALA A 1 92 ? -13.153 -17.159 48.683 1.00 64.31 92 ALA A C 1
ATOM 721 O O . ALA A 1 92 ? -12.910 -18.119 47.942 1.00 64.31 92 ALA A O 1
ATOM 722 N N . PRO A 1 93 ? -14.329 -16.509 48.629 1.00 67.88 93 PRO A N 1
ATOM 723 C CA . PRO A 1 93 ? -15.339 -16.834 47.634 1.00 67.88 93 PRO A CA 1
ATOM 724 C C . PRO A 1 93 ? -14.802 -16.574 46.215 1.00 67.88 93 PRO A C 1
ATOM 726 O O . PRO A 1 93 ? -14.001 -15.655 46.015 1.00 67.88 93 PRO A O 1
ATOM 729 N N . PRO A 1 94 ? -15.229 -17.375 45.223 1.00 67.38 94 PRO A N 1
ATOM 730 C CA . PRO A 1 94 ? -14.781 -17.219 43.849 1.00 67.38 94 PRO A CA 1
ATOM 731 C C . PRO A 1 94 ? -15.162 -15.832 43.312 1.00 67.38 94 PRO A C 1
ATOM 733 O O . PRO A 1 94 ? -16.226 -15.308 43.664 1.00 67.38 94 PRO A O 1
ATOM 736 N N . PRO A 1 95 ? -14.323 -15.231 42.449 1.00 71.81 95 PRO A N 1
ATOM 737 C CA . PRO A 1 95 ? -14.623 -13.939 41.857 1.00 71.81 95 PRO A CA 1
ATOM 738 C C . PRO A 1 95 ? -15.959 -14.003 41.098 1.00 71.81 95 PRO A C 1
ATOM 740 O O . PRO A 1 95 ? -16.259 -15.024 40.467 1.00 71.81 95 PRO A O 1
ATOM 743 N N . PRO A 1 96 ? -16.772 -12.932 41.145 1.00 64.50 96 PRO A N 1
ATOM 744 C CA . PRO A 1 96 ? -18.029 -12.887 40.416 1.00 64.50 96 PRO A CA 1
ATOM 745 C C . PRO A 1 96 ? -17.760 -13.133 38.931 1.00 64.50 96 PRO A C 1
ATOM 747 O O . PRO A 1 96 ? -16.881 -12.509 38.332 1.00 64.50 96 PRO A O 1
ATOM 750 N N . LYS A 1 97 ? -18.514 -14.072 38.344 1.00 59.06 97 LYS A N 1
ATOM 751 C CA . LYS A 1 97 ? -18.462 -14.356 36.907 1.00 59.06 97 LYS A CA 1
ATOM 752 C C . LYS A 1 97 ? -18.632 -13.030 36.157 1.00 59.06 97 LYS A C 1
ATOM 754 O O . LYS A 1 97 ? -19.601 -12.323 36.445 1.00 59.06 97 LYS A O 1
ATOM 759 N N . PRO A 1 98 ? -17.733 -12.677 35.220 1.00 62.16 98 PRO A N 1
ATOM 760 C CA . PRO A 1 98 ? -17.915 -11.475 34.424 1.00 62.16 98 PRO A CA 1
ATOM 761 C C . PRO A 1 98 ? -19.272 -11.576 33.733 1.00 62.16 98 PRO A C 1
ATOM 763 O O . PRO A 1 98 ? -19.552 -12.566 33.053 1.00 62.16 98 PRO A O 1
ATOM 766 N N . ALA A 1 99 ? -20.132 -10.582 33.963 1.00 56.16 99 ALA A N 1
ATOM 767 C CA . ALA A 1 99 ? -21.416 -10.489 33.294 1.00 56.16 99 ALA A CA 1
ATOM 768 C C . ALA A 1 99 ? -21.160 -10.596 31.788 1.00 56.16 99 ALA A C 1
ATOM 770 O O . ALA A 1 99 ? -20.455 -9.761 31.212 1.00 56.16 99 ALA A O 1
ATOM 771 N N . SER A 1 100 ? -21.682 -11.651 31.158 1.00 57.12 100 SER A N 1
ATOM 772 C CA . SER A 1 100 ? -21.588 -11.820 29.716 1.00 57.12 100 SER A CA 1
ATOM 773 C C . SER A 1 100 ? -22.483 -10.770 29.073 1.00 57.12 100 SER A C 1
ATOM 775 O O . SER A 1 100 ? -23.642 -11.024 28.747 1.00 57.12 100 SER A O 1
ATOM 777 N N . SER A 1 101 ? -21.955 -9.563 28.900 1.00 60.12 101 SER A N 1
ATOM 778 C CA . SER A 1 101 ? -22.487 -8.656 27.898 1.00 60.12 101 SER A CA 1
ATOM 779 C C . SER A 1 101 ? -22.201 -9.309 26.548 1.00 60.12 101 SER A C 1
ATOM 781 O O . SER A 1 101 ? -21.143 -9.133 25.945 1.00 60.12 101 SER A O 1
ATOM 783 N N . SER A 1 102 ? -23.128 -10.152 26.091 1.00 62.69 102 SER A N 1
ATOM 784 C CA . SER A 1 102 ? -23.145 -10.661 24.726 1.00 62.69 102 SER A CA 1
ATOM 785 C C . SER A 1 102 ? -23.482 -9.493 23.804 1.00 62.69 102 SER A C 1
ATOM 787 O O . SER A 1 102 ? -24.582 -9.365 23.268 1.00 62.69 102 SER A O 1
ATOM 789 N N . SER A 1 103 ? -22.521 -8.581 23.628 1.00 69.50 103 SER A N 1
ATOM 790 C CA . SER A 1 103 ? -22.590 -7.604 22.554 1.00 69.50 103 SER A CA 1
ATOM 791 C C . SER A 1 103 ? -22.601 -8.406 21.256 1.00 69.50 103 SER A C 1
ATOM 793 O O . SER A 1 103 ? -21.582 -8.927 20.805 1.00 69.50 103 SER A O 1
ATOM 795 N N . THR A 1 104 ? -23.799 -8.625 20.723 1.00 75.69 104 THR A N 1
ATOM 796 C CA . THR A 1 104 ? -23.980 -9.414 19.513 1.00 75.69 104 THR A CA 1
ATOM 797 C C . THR A 1 104 ? -23.384 -8.597 18.378 1.00 75.69 104 THR A C 1
ATOM 799 O O . THR A 1 104 ? -23.726 -7.424 18.198 1.00 75.69 104 THR A O 1
ATOM 802 N N . CYS A 1 105 ? -22.431 -9.182 17.654 1.00 80.88 105 CYS A N 1
ATOM 803 C CA . CYS A 1 105 ? -21.806 -8.530 16.513 1.00 80.88 105 CYS A CA 1
ATOM 804 C C . CYS A 1 105 ? -22.891 -8.229 15.470 1.00 80.88 105 CYS A C 1
ATOM 806 O O . CYS A 1 105 ? -23.397 -9.137 14.820 1.00 80.88 105 CYS A O 1
ATOM 808 N N . LYS A 1 106 ? -23.270 -6.953 15.331 1.00 84.81 106 LYS A N 1
ATOM 809 C CA . LYS A 1 106 ? -24.353 -6.536 14.423 1.00 84.81 106 LYS A CA 1
ATOM 810 C C . LYS A 1 106 ? -23.993 -6.726 12.947 1.00 84.81 106 LYS A C 1
ATOM 812 O O . LYS A 1 106 ? -24.880 -6.828 12.111 1.00 84.81 106 LYS A O 1
ATOM 817 N N . SER A 1 107 ? -22.700 -6.730 12.626 1.00 85.75 107 SER A N 1
ATOM 818 C CA . SER A 1 107 ? -22.204 -6.862 11.257 1.00 85.75 107 SER A CA 1
ATOM 819 C C . SER A 1 107 ? -20.756 -7.348 11.241 1.00 85.75 107 SER A C 1
ATOM 821 O O . SER A 1 107 ? -19.898 -6.736 11.884 1.00 85.75 107 SER A O 1
ATOM 823 N N . VAL A 1 108 ? -20.471 -8.377 10.443 1.00 90.38 108 VAL A N 1
ATOM 824 C CA . VAL A 1 108 ? -19.108 -8.852 10.167 1.00 90.38 108 VAL A CA 1
ATOM 825 C C . VAL A 1 108 ? -18.634 -8.268 8.839 1.00 90.38 108 VAL A C 1
ATOM 827 O O . VAL A 1 108 ? -19.359 -8.282 7.847 1.00 90.38 108 VAL A O 1
ATOM 830 N N . ARG A 1 109 ? -17.405 -7.747 8.810 1.00 92.06 109 ARG A N 1
ATOM 831 C CA . ARG A 1 109 ? -16.769 -7.270 7.576 1.00 92.06 109 ARG A CA 1
ATOM 832 C C . ARG A 1 109 ? -15.914 -8.380 6.985 1.00 92.06 109 ARG A C 1
ATOM 834 O O . ARG A 1 109 ? -15.066 -8.935 7.678 1.00 92.06 109 ARG A O 1
ATOM 841 N N . VAL A 1 110 ? -16.126 -8.667 5.706 1.00 94.69 110 VAL A N 1
ATOM 842 C CA . VAL A 1 110 ? -15.421 -9.727 4.979 1.00 94.69 110 VAL A CA 1
ATOM 843 C C . VAL A 1 110 ? -14.329 -9.099 4.123 1.00 94.69 110 VAL A C 1
ATOM 845 O O . VAL A 1 110 ? -14.643 -8.335 3.214 1.00 94.69 110 VAL A O 1
ATOM 848 N N . ARG A 1 111 ? -13.059 -9.419 4.405 1.00 96.12 111 ARG A N 1
ATOM 849 C CA . ARG A 1 111 ? -11.939 -9.060 3.522 1.00 96.12 111 ARG A CA 1
ATOM 850 C C . ARG A 1 111 ? -11.981 -9.930 2.271 1.00 96.12 111 ARG A C 1
ATOM 852 O O . ARG A 1 111 ? -12.220 -11.132 2.364 1.00 96.12 111 ARG A O 1
ATOM 859 N N . LYS A 1 112 ? -11.750 -9.316 1.115 1.00 96.25 112 LYS A N 1
ATOM 860 C CA . LYS A 1 112 ? -11.898 -9.943 -0.203 1.00 96.25 112 LYS A CA 1
ATOM 861 C C . LYS A 1 112 ? -10.559 -10.041 -0.922 1.00 96.25 112 LYS A C 1
ATOM 863 O O . LYS A 1 112 ? -9.689 -9.196 -0.717 1.00 96.25 112 LYS A O 1
ATOM 868 N N . GLU A 1 113 ? -10.414 -11.064 -1.754 1.00 97.62 113 GLU A N 1
ATOM 869 C CA . GLU A 1 113 ? -9.247 -11.208 -2.623 1.00 97.62 113 GLU A CA 1
ATOM 870 C C . GLU A 1 113 ? -9.311 -10.139 -3.724 1.00 97.62 113 GLU A C 1
ATOM 872 O O . GLU A 1 113 ? -10.401 -9.830 -4.212 1.00 97.62 113 GLU A O 1
ATOM 877 N N . TRP A 1 114 ? -8.169 -9.558 -4.095 1.00 97.50 114 TRP A N 1
ATOM 878 C CA . TRP A 1 114 ? -8.075 -8.441 -5.042 1.00 97.50 114 TRP A CA 1
ATOM 879 C C . TRP A 1 114 ? -8.860 -8.634 -6.355 1.00 97.50 114 TRP A C 1
ATOM 881 O O . TRP A 1 114 ? -9.556 -7.718 -6.791 1.00 97.50 114 TRP A O 1
ATOM 891 N N . ARG A 1 115 ? -8.821 -9.828 -6.955 1.00 97.25 115 ARG A N 1
ATOM 892 C CA . ARG A 1 115 ? -9.511 -10.191 -8.211 1.00 97.25 115 ARG A CA 1
ATOM 893 C C . ARG A 1 115 ? -11.017 -10.307 -8.066 1.00 97.25 115 ARG A C 1
ATOM 895 O O . ARG A 1 115 ? -11.731 -10.255 -9.058 1.00 97.25 115 ARG A O 1
ATOM 902 N N . THR A 1 116 ? -11.501 -10.509 -6.844 1.00 97.88 116 THR A N 1
ATOM 903 C CA . THR A 1 116 ? -12.942 -10.607 -6.560 1.00 97.88 116 THR A CA 1
ATOM 904 C C . THR A 1 116 ? -13.594 -9.240 -6.358 1.00 97.88 116 THR A C 1
ATOM 906 O O . THR A 1 116 ? -14.814 -9.155 -6.215 1.00 97.88 116 THR A O 1
ATOM 909 N N . LEU A 1 117 ? -12.794 -8.171 -6.311 1.00 97.94 117 LEU A N 1
ATOM 910 C CA . LEU A 1 117 ? -13.290 -6.802 -6.294 1.00 97.94 117 LEU A CA 1
ATOM 911 C C . LEU A 1 117 ? -13.700 -6.358 -7.701 1.00 97.94 117 LEU A C 1
ATOM 913 O O . LEU A 1 117 ? -13.025 -6.682 -8.676 1.00 97.94 117 LEU A O 1
ATOM 917 N N . SER A 1 118 ? -14.766 -5.561 -7.798 1.00 98.19 118 SER A N 1
ATOM 918 C CA . SER A 1 118 ? -15.050 -4.825 -9.034 1.00 98.19 118 SER A CA 1
ATOM 919 C C . SER A 1 118 ? -13.990 -3.747 -9.276 1.00 98.19 118 SER A C 1
ATOM 921 O O . SER A 1 118 ? -13.294 -3.324 -8.346 1.00 98.19 118 SER A O 1
ATOM 923 N N . TYR A 1 119 ? -13.901 -3.251 -10.508 1.00 98.31 119 TYR A N 1
ATOM 924 C CA . TYR A 1 119 ? -12.982 -2.168 -10.854 1.00 98.31 119 TYR A CA 1
ATOM 925 C C . TYR A 1 119 ? -13.194 -0.930 -9.967 1.00 98.31 119 TYR A C 1
ATOM 927 O O . TYR A 1 119 ? -12.242 -0.347 -9.455 1.00 98.31 119 TYR A O 1
ATOM 935 N N . GLU A 1 120 ? -14.449 -0.573 -9.684 1.00 98.50 120 GLU A N 1
ATOM 936 C CA . GLU A 1 120 ? -14.798 0.555 -8.815 1.00 98.50 120 GLU A CA 1
ATOM 937 C C . GLU A 1 120 ? -14.360 0.317 -7.367 1.00 98.50 120 GLU A C 1
ATOM 939 O O . GLU A 1 120 ? -13.929 1.247 -6.688 1.00 98.50 120 GLU A O 1
ATOM 944 N N . GLN A 1 121 ? -14.446 -0.925 -6.883 1.00 98.38 121 GLN A N 1
ATOM 945 C CA . GLN A 1 121 ? -13.993 -1.284 -5.537 1.00 98.38 121 GLN A CA 1
ATOM 946 C C . GLN A 1 121 ? -12.468 -1.229 -5.420 1.00 98.38 121 GLN A C 1
ATOM 948 O O . GLN A 1 121 ? -11.946 -0.749 -4.410 1.00 98.38 121 GLN A O 1
ATOM 953 N N . GLN A 1 122 ? -11.754 -1.687 -6.450 1.00 98.38 122 GLN A N 1
ATOM 954 C CA . GLN A 1 122 ? -10.302 -1.546 -6.540 1.00 98.38 122 GLN A CA 1
ATOM 955 C C . GLN A 1 122 ? -9.903 -0.063 -6.577 1.00 98.38 122 GLN A C 1
ATOM 957 O O . GLN A 1 122 ? -9.048 0.372 -5.801 1.00 98.38 122 GLN A O 1
ATOM 962 N N . ALA A 1 123 ? -10.585 0.736 -7.400 1.00 98.44 123 ALA A N 1
ATOM 963 C CA . ALA A 1 123 ? -10.350 2.170 -7.525 1.00 98.44 123 ALA A CA 1
ATOM 964 C C . ALA A 1 123 ? -10.630 2.926 -6.213 1.00 98.44 123 ALA A C 1
ATOM 966 O O . ALA A 1 123 ? -9.843 3.794 -5.831 1.00 98.44 123 ALA A O 1
ATOM 967 N N . ASP A 1 124 ? -11.705 2.588 -5.486 1.00 98.56 124 ASP A N 1
ATOM 968 C CA . ASP A 1 124 ? -12.032 3.189 -4.181 1.00 98.56 124 ASP A CA 1
ATOM 969 C C . ASP A 1 124 ? -10.931 2.925 -3.143 1.00 98.56 124 ASP A C 1
ATOM 971 O O . ASP A 1 124 ? -10.539 3.820 -2.385 1.00 98.56 124 ASP A O 1
ATOM 975 N N . TYR A 1 125 ? -10.365 1.715 -3.149 1.00 98.31 125 TYR A N 1
ATOM 976 C CA . TYR A 1 125 ? -9.244 1.376 -2.279 1.00 98.31 125 TYR A CA 1
ATOM 977 C C . TYR A 1 125 ? -7.990 2.195 -2.613 1.00 98.31 125 TYR A C 1
ATOM 979 O O . TYR A 1 125 ? -7.446 2.870 -1.735 1.00 98.31 125 TYR A O 1
ATOM 987 N N . ILE A 1 126 ? -7.570 2.221 -3.882 1.00 98.25 126 ILE A N 1
ATOM 988 C CA . ILE A 1 126 ? -6.400 2.994 -4.333 1.00 98.25 126 ILE A CA 1
ATOM 989 C C . ILE A 1 126 ? -6.578 4.492 -4.061 1.00 98.25 126 ILE A C 1
ATOM 991 O O . ILE A 1 126 ? -5.666 5.160 -3.561 1.00 98.25 126 ILE A O 1
ATOM 995 N N . LYS A 1 127 ? -7.769 5.032 -4.335 1.00 98.38 127 LYS A N 1
ATOM 996 C CA . LYS A 1 127 ? -8.128 6.422 -4.031 1.00 98.38 127 LYS A CA 1
ATOM 997 C C . LYS A 1 127 ? -7.966 6.726 -2.542 1.00 98.38 127 LYS A C 1
ATOM 999 O O . LYS A 1 127 ? -7.432 7.781 -2.196 1.00 98.38 127 LYS A O 1
ATOM 1004 N N . SER A 1 128 ? -8.383 5.805 -1.675 1.00 98.31 128 SER A N 1
ATOM 1005 C CA . SER A 1 128 ? -8.274 5.955 -0.221 1.00 98.31 128 SER A CA 1
ATOM 1006 C C . SER A 1 128 ? -6.814 5.957 0.249 1.00 98.31 128 SER A C 1
ATOM 1008 O O . SER A 1 128 ? -6.442 6.791 1.073 1.00 98.31 128 SER A O 1
ATOM 1010 N N . ILE A 1 129 ? -5.949 5.119 -0.336 1.00 97.50 129 ILE A N 1
ATOM 1011 C CA . ILE A 1 129 ? -4.496 5.157 -0.078 1.00 97.50 129 ILE A CA 1
ATOM 1012 C C . ILE A 1 129 ? -3.906 6.507 -0.507 1.00 97.50 129 ILE A C 1
ATOM 1014 O O . ILE A 1 129 ? -3.247 7.187 0.281 1.00 97.50 129 ILE A O 1
ATOM 1018 N N . LYS A 1 130 ? -4.215 6.962 -1.729 1.00 97.44 130 LYS A N 1
ATOM 1019 C CA . LYS A 1 130 ? -3.780 8.277 -2.233 1.00 97.44 130 LYS A CA 1
ATOM 1020 C C . LYS A 1 130 ? -4.316 9.445 -1.397 1.00 97.44 130 LYS A C 1
ATOM 1022 O O . LYS A 1 130 ? -3.751 10.535 -1.443 1.00 97.44 130 LYS A O 1
ATOM 1027 N N . CYS A 1 131 ? -5.410 9.267 -0.662 1.00 98.44 131 CYS A N 1
ATOM 1028 C CA . CYS A 1 131 ? -5.880 10.258 0.301 1.00 98.44 131 CYS A CA 1
ATOM 1029 C C . CYS A 1 131 ? -4.951 10.341 1.525 1.00 98.44 131 CYS A C 1
ATOM 1031 O O . CYS A 1 131 ? -4.538 11.445 1.873 1.00 98.44 131 CYS A O 1
ATOM 1033 N N . LEU A 1 132 ? -4.506 9.218 2.107 1.00 97.00 132 LEU A N 1
ATOM 1034 C CA . LEU A 1 132 ? -3.530 9.231 3.216 1.00 97.00 132 LEU A CA 1
ATOM 1035 C C . LEU A 1 132 ? -2.205 9.903 2.831 1.00 97.00 132 LEU A C 1
ATOM 1037 O O . LEU A 1 132 ? -1.556 10.546 3.652 1.00 97.00 132 LEU A O 1
ATOM 1041 N N . VAL A 1 133 ? -1.825 9.797 1.564 1.00 95.69 133 VAL A N 1
ATOM 1042 C CA . VAL A 1 133 ? -0.639 10.452 0.996 1.00 95.69 133 VAL A CA 1
ATOM 1043 C C . VAL A 1 133 ? -0.796 11.981 0.929 1.00 95.69 133 VAL A C 1
ATOM 1045 O O . VAL A 1 133 ? 0.188 12.708 0.8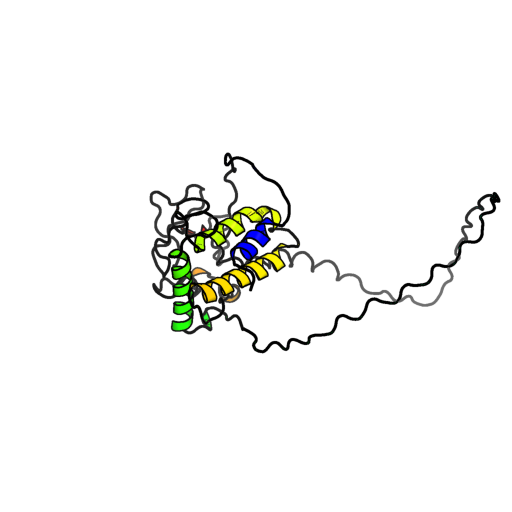84 1.00 95.69 133 VAL A O 1
ATOM 1048 N N . ARG A 1 134 ? -2.020 12.514 0.950 1.00 96.44 134 ARG A N 1
ATOM 1049 C CA . ARG A 1 134 ? -2.273 13.967 0.932 1.00 96.44 134 ARG A CA 1
ATOM 1050 C C . ARG A 1 134 ? -2.500 14.563 2.317 1.00 96.44 134 ARG A C 1
ATOM 1052 O O . ARG A 1 134 ? -2.409 15.775 2.479 1.00 96.44 134 ARG A O 1
ATOM 1059 N N . LEU A 1 135 ? -2.825 13.735 3.303 1.00 96.81 135 LEU A N 1
ATOM 1060 C CA . LEU A 1 135 ? -3.065 14.189 4.667 1.00 96.81 135 LEU A CA 1
ATOM 1061 C C . LEU A 1 135 ? -1.739 14.423 5.401 1.00 96.81 135 LEU A C 1
ATOM 1063 O O . LEU A 1 135 ? -0.805 13.646 5.207 1.00 96.81 135 LEU A O 1
ATOM 1067 N N . PRO A 1 136 ? -1.648 15.427 6.290 1.00 97.12 136 PRO A N 1
ATOM 1068 C CA . PRO A 1 136 ? -0.451 15.647 7.093 1.00 97.12 136 PRO A CA 1
ATOM 1069 C C . PRO A 1 136 ? -0.261 14.536 8.134 1.00 97.12 136 PRO A C 1
ATOM 1071 O O . PRO A 1 136 ? -1.223 14.044 8.745 1.00 97.12 136 PRO A O 1
ATOM 1074 N N . SER A 1 137 ? 0.998 14.168 8.366 1.00 97.06 137 SER A N 1
ATOM 1075 C CA . SER A 1 137 ? 1.413 13.258 9.434 1.00 97.06 137 SER A CA 1
ATOM 1076 C C . SER A 1 137 ? 0.960 13.761 10.812 1.00 97.06 137 SER A C 1
ATOM 1078 O O . SER A 1 137 ? 0.873 14.961 11.071 1.00 97.06 137 SER A O 1
ATOM 1080 N N . LYS A 1 138 ? 0.635 12.824 11.712 1.00 95.88 138 LYS A N 1
ATOM 1081 C CA . LYS A 1 138 ? 0.294 13.095 13.123 1.00 95.88 138 LYS A CA 1
ATOM 1082 C C . LYS A 1 138 ? 1.464 12.767 14.051 1.00 95.88 138 LYS A C 1
ATOM 1084 O O . LYS A 1 138 ? 1.383 13.118 15.226 1.00 95.88 138 LYS A O 1
ATOM 1089 N N . LEU A 1 139 ? 2.507 12.089 13.559 1.00 95.00 139 LEU A N 1
ATOM 1090 C CA . LEU A 1 139 ? 3.643 11.630 14.366 1.00 95.00 139 LEU A CA 1
ATOM 1091 C C . LEU A 1 139 ? 4.959 12.343 14.037 1.00 95.00 139 LEU A C 1
ATOM 1093 O O . LEU A 1 139 ? 5.740 12.612 14.944 1.00 95.00 139 LEU A O 1
ATOM 1097 N N . LEU A 1 140 ? 5.195 12.651 12.764 1.00 93.31 140 LEU A N 1
ATOM 1098 C CA . LEU A 1 140 ? 6.480 13.115 12.229 1.00 93.31 140 LEU A CA 1
ATOM 1099 C C . LEU A 1 140 ? 6.501 14.615 11.890 1.00 93.31 140 LEU A C 1
ATOM 1101 O O . LEU A 1 140 ? 7.559 15.166 11.594 1.00 93.31 140 LEU A O 1
ATOM 1105 N N . GLY A 1 141 ? 5.348 15.286 11.943 1.00 92.75 141 GLY A N 1
ATOM 1106 C CA . GLY A 1 141 ? 5.214 16.716 11.651 1.00 92.75 141 GLY A CA 1
ATOM 1107 C C . GLY A 1 141 ? 4.812 17.026 10.200 1.00 92.75 141 GLY A C 1
ATOM 1108 O O . GLY A 1 141 ? 4.581 16.119 9.404 1.00 92.75 141 GLY A O 1
ATOM 1109 N N . PRO A 1 142 ? 4.701 18.317 9.837 1.00 92.06 142 PRO A N 1
ATOM 1110 C CA . PRO A 1 142 ? 4.042 18.755 8.599 1.00 92.06 142 PRO A CA 1
ATOM 1111 C C . PRO A 1 142 ? 4.796 18.397 7.310 1.00 92.06 142 PRO A C 1
ATOM 1113 O O . PRO A 1 142 ? 4.195 18.385 6.241 1.00 92.06 142 PRO A O 1
ATOM 1116 N N . SER A 1 143 ? 6.091 18.082 7.393 1.00 92.44 143 SER A N 1
ATOM 1117 C CA . SER A 1 143 ? 6.903 17.660 6.241 1.00 92.44 143 SER A CA 1
ATOM 1118 C C . SER A 1 143 ? 6.640 16.215 5.793 1.00 92.44 143 SER A C 1
ATOM 1120 O O . SER A 1 143 ? 7.187 15.789 4.772 1.00 92.44 143 SER A O 1
ATOM 1122 N N . TYR A 1 144 ? 5.834 15.474 6.558 1.00 95.12 144 TYR A N 1
ATOM 1123 C CA . TYR A 1 144 ? 5.465 14.081 6.330 1.00 95.12 144 TYR A CA 1
ATOM 1124 C C . TYR A 1 144 ? 3.948 13.926 6.202 1.00 95.12 144 TYR A C 1
ATOM 1126 O O . TYR A 1 144 ? 3.157 14.786 6.601 1.00 95.12 144 TYR A O 1
ATOM 1134 N N . ARG A 1 145 ? 3.539 12.788 5.656 1.00 95.81 145 ARG A N 1
ATOM 1135 C CA . ARG A 1 145 ? 2.164 12.444 5.296 1.00 95.81 145 ARG A CA 1
ATOM 1136 C C . ARG A 1 145 ? 1.571 11.465 6.306 1.00 95.81 145 ARG A C 1
ATOM 1138 O O . ARG A 1 145 ? 2.295 10.766 7.011 1.00 95.81 145 ARG A O 1
ATOM 1145 N N . ARG A 1 146 ? 0.243 11.346 6.348 1.00 96.31 146 ARG A N 1
ATOM 1146 C CA . ARG A 1 146 ? -0.443 10.313 7.147 1.00 96.31 146 ARG A CA 1
ATOM 1147 C C . ARG A 1 146 ? 0.011 8.913 6.740 1.00 96.31 146 ARG A C 1
ATOM 1149 O O . ARG A 1 146 ? 0.106 8.050 7.601 1.00 96.31 146 ARG A O 1
ATOM 1156 N N . TRP A 1 147 ? 0.291 8.697 5.455 1.00 95.06 147 TRP A N 1
ATOM 1157 C CA . TRP A 1 147 ? 0.892 7.457 4.958 1.00 95.06 147 TRP A CA 1
ATOM 1158 C C . TRP A 1 147 ? 2.231 7.137 5.651 1.00 95.06 147 TRP A C 1
ATOM 1160 O O . TRP A 1 147 ? 2.415 6.027 6.145 1.00 95.06 147 TRP A O 1
ATOM 1170 N N . ASP A 1 148 ? 3.101 8.136 5.802 1.00 94.94 148 ASP A N 1
ATOM 1171 C CA . ASP A 1 148 ? 4.441 7.975 6.380 1.00 94.94 148 ASP A CA 1
ATOM 1172 C C . ASP A 1 148 ? 4.395 7.629 7.888 1.00 94.94 148 ASP A C 1
ATOM 1174 O O . ASP A 1 148 ? 5.334 7.041 8.420 1.00 94.94 148 ASP A O 1
ATOM 1178 N N . ASP A 1 149 ? 3.288 7.924 8.592 1.00 95.94 149 ASP A N 1
ATOM 1179 C CA . ASP A 1 149 ? 3.091 7.492 9.989 1.00 95.94 149 ASP A CA 1
ATOM 1180 C C . ASP A 1 149 ? 3.098 5.958 10.116 1.00 95.94 149 ASP A C 1
ATOM 1182 O O . ASP A 1 149 ? 3.589 5.415 11.109 1.00 95.94 149 ASP A O 1
ATOM 1186 N N . PHE A 1 150 ? 2.547 5.253 9.121 1.00 95.06 150 PHE A N 1
ATOM 1187 C CA . PHE A 1 150 ? 2.510 3.789 9.105 1.00 95.06 150 PHE A CA 1
ATOM 1188 C C . PHE A 1 150 ? 3.894 3.206 8.839 1.00 95.06 150 PHE A C 1
ATOM 1190 O O . PHE A 1 150 ? 4.293 2.264 9.526 1.00 95.06 150 PHE A O 1
ATOM 1197 N N . GLU A 1 151 ? 4.625 3.786 7.884 1.00 90.50 151 GLU A N 1
ATOM 1198 C CA . GLU A 1 151 ? 6.013 3.421 7.588 1.00 90.50 151 GLU A CA 1
ATOM 1199 C C . GLU A 1 151 ? 6.883 3.603 8.837 1.00 90.50 151 GLU A C 1
ATOM 1201 O O . GLU A 1 151 ? 7.549 2.663 9.271 1.00 90.50 151 GLU A O 1
ATOM 1206 N N . TYR A 1 152 ? 6.784 4.762 9.495 1.00 93.19 152 TYR A N 1
ATOM 1207 C CA . TYR A 1 152 ? 7.525 5.059 10.719 1.00 93.19 152 TYR A CA 1
ATOM 1208 C C . TYR A 1 152 ? 7.259 4.061 11.844 1.00 93.19 152 TYR A C 1
ATOM 1210 O O . TYR A 1 152 ? 8.201 3.478 12.381 1.00 93.19 152 TYR A O 1
ATOM 1218 N N . VAL A 1 153 ? 5.988 3.827 12.192 1.00 94.31 153 VAL A N 1
ATOM 1219 C CA . VAL A 1 153 ? 5.631 2.909 13.287 1.00 94.31 153 VAL A CA 1
ATOM 1220 C C . VAL A 1 153 ? 6.099 1.483 12.990 1.00 94.31 153 VAL A C 1
ATOM 1222 O O . VAL A 1 153 ? 6.587 0.792 13.888 1.00 94.31 153 VAL A O 1
ATOM 1225 N N . HIS A 1 154 ? 5.971 1.038 11.739 1.00 92.25 154 HIS A N 1
ATOM 1226 C CA . HIS A 1 154 ? 6.433 -0.282 11.329 1.00 92.25 154 HIS A CA 1
ATOM 1227 C C . HIS A 1 154 ? 7.963 -0.411 11.420 1.00 92.25 154 HIS A C 1
ATOM 1229 O O . HIS A 1 154 ? 8.472 -1.374 12.002 1.00 92.25 154 HIS A O 1
ATOM 1235 N N . CYS A 1 155 ? 8.703 0.575 10.909 1.00 88.06 155 CYS A N 1
ATOM 1236 C CA . CYS A 1 155 ? 10.163 0.596 10.953 1.00 88.06 155 CYS A CA 1
ATOM 1237 C C . CYS A 1 155 ? 10.718 0.671 12.382 1.00 88.06 155 CYS A C 1
ATOM 1239 O O . CYS A 1 155 ? 11.642 -0.081 12.705 1.00 88.06 155 CYS A O 1
ATOM 1241 N N . ASP A 1 156 ? 10.149 1.526 13.239 1.00 91.00 156 ASP A N 1
ATOM 1242 C CA . ASP A 1 156 ? 10.582 1.721 14.631 1.00 91.00 156 ASP A CA 1
ATOM 1243 C C . ASP A 1 156 ? 10.438 0.431 15.455 1.00 91.00 156 ASP A C 1
ATOM 1245 O O . ASP A 1 156 ? 11.345 0.018 16.186 1.00 91.00 156 ASP A O 1
ATOM 1249 N N . LEU A 1 157 ? 9.325 -0.285 15.267 1.00 90.69 157 LEU A N 1
ATOM 1250 C CA . LEU A 1 157 ? 9.033 -1.501 16.024 1.00 90.69 157 LEU A CA 1
ATOM 1251 C C . LEU A 1 157 ? 9.540 -2.790 15.369 1.00 90.69 157 LEU A C 1
ATOM 1253 O O . LEU A 1 157 ? 9.483 -3.852 15.997 1.00 90.69 157 LEU A O 1
ATOM 1257 N N . ARG A 1 158 ? 10.089 -2.728 14.150 1.00 86.25 158 ARG A N 1
ATOM 1258 C CA . ARG A 1 158 ? 10.508 -3.897 13.357 1.00 86.25 158 ARG A CA 1
ATOM 1259 C C . ARG A 1 158 ? 11.278 -4.934 14.177 1.00 86.25 158 ARG A C 1
ATOM 1261 O O . ARG A 1 158 ? 10.863 -6.089 14.243 1.00 86.25 158 ARG A O 1
ATOM 1268 N N . LYS A 1 159 ? 12.360 -4.522 14.851 1.00 88.38 159 LYS A N 1
ATOM 1269 C CA . LYS A 1 159 ? 13.244 -5.415 15.638 1.00 88.38 159 LYS A CA 1
ATOM 1270 C C . LYS A 1 159 ? 12.561 -6.051 16.853 1.00 88.38 159 LYS A C 1
ATOM 1272 O O . LYS A 1 159 ? 13.008 -7.091 17.332 1.00 88.38 159 LYS A O 1
ATOM 1277 N N . ARG A 1 160 ? 11.510 -5.413 17.374 1.00 89.44 160 ARG A N 1
ATOM 1278 C CA . ARG A 1 160 ? 10.741 -5.894 18.531 1.00 89.44 160 ARG A CA 1
ATOM 1279 C C . ARG A 1 160 ? 9.621 -6.855 18.124 1.00 89.44 160 ARG A C 1
ATOM 1281 O O . ARG A 1 160 ? 9.112 -7.570 18.980 1.00 89.44 160 ARG A O 1
ATOM 1288 N N . LEU A 1 161 ? 9.234 -6.864 16.849 1.00 91.00 161 LEU A N 1
ATOM 1289 C CA . LEU A 1 161 ? 8.044 -7.568 16.368 1.00 91.00 161 LEU A CA 1
ATOM 1290 C C . LEU A 1 161 ? 8.350 -8.715 15.407 1.00 91.00 161 LEU A C 1
ATOM 1292 O O . LEU A 1 161 ? 7.656 -9.727 15.442 1.00 91.00 161 LEU A O 1
ATOM 1296 N N . HIS A 1 162 ? 9.366 -8.579 14.556 1.00 91.62 162 HIS A N 1
ATOM 1297 C CA . HIS A 1 162 ? 9.751 -9.627 13.609 1.00 91.62 162 HIS A CA 1
ATOM 1298 C C . HIS A 1 162 ? 10.485 -10.747 14.330 1.00 91.62 162 HIS A C 1
ATOM 1300 O O . HIS A 1 162 ? 11.258 -10.466 15.241 1.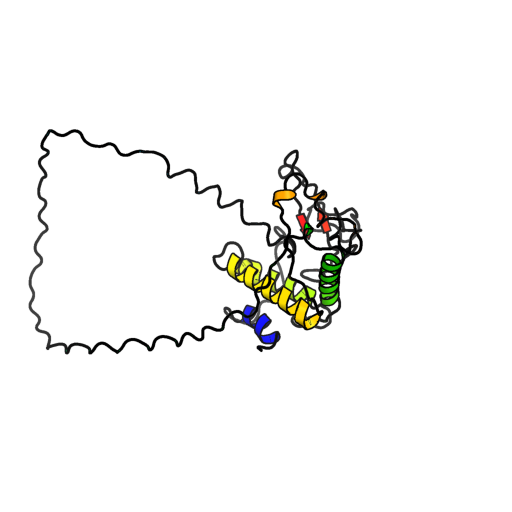00 91.62 162 HIS A O 1
ATOM 1306 N N . THR A 1 163 ? 10.211 -11.993 13.928 1.00 92.19 163 THR A N 1
ATOM 1307 C CA . THR A 1 163 ? 10.723 -13.224 14.566 1.00 92.19 163 THR A CA 1
ATOM 1308 C C . THR A 1 163 ? 10.383 -13.343 16.061 1.00 92.19 163 THR A C 1
ATOM 1310 O O . THR A 1 163 ? 11.083 -14.006 16.826 1.00 92.19 163 THR A O 1
ATOM 1313 N N . ARG A 1 164 ? 9.275 -12.717 16.493 1.00 91.31 164 ARG A N 1
ATOM 1314 C CA . ARG A 1 164 ? 8.767 -12.741 17.877 1.00 91.31 164 ARG A CA 1
ATOM 1315 C C . ARG A 1 164 ? 7.318 -13.246 17.951 1.00 91.31 164 ARG A C 1
ATOM 1317 O O . ARG A 1 164 ? 6.581 -13.098 16.978 1.00 91.31 164 ARG A O 1
ATOM 1324 N N . PRO A 1 165 ? 6.846 -13.724 19.122 1.00 95.44 165 PRO A N 1
ATOM 1325 C CA . PRO A 1 165 ? 5.451 -14.152 19.310 1.00 95.44 165 PRO A CA 1
ATOM 1326 C C . PRO A 1 165 ? 4.403 -13.068 19.004 1.00 95.44 165 PRO A C 1
ATOM 1328 O O . PRO A 1 165 ? 3.273 -13.373 18.634 1.00 95.44 165 PRO A O 1
ATOM 1331 N N . LEU A 1 166 ? 4.777 -11.791 19.131 1.00 92.69 166 LEU A N 1
ATOM 1332 C CA . LEU A 1 166 ? 3.893 -10.662 18.838 1.00 92.69 166 LEU A CA 1
ATOM 1333 C C . LEU A 1 166 ? 3.739 -10.362 17.342 1.00 92.69 166 LEU A C 1
ATOM 1335 O O . LEU A 1 166 ? 2.903 -9.529 16.999 1.00 92.69 166 LEU A O 1
ATOM 1339 N N . PHE A 1 167 ? 4.485 -11.035 16.460 1.00 93.50 167 PHE A N 1
ATOM 1340 C CA . PHE A 1 167 ? 4.453 -10.792 15.019 1.00 93.50 167 PHE A CA 1
ATOM 1341 C C . PHE A 1 167 ? 3.021 -10.821 14.463 1.00 93.50 167 PHE A C 1
ATOM 1343 O O . PHE A 1 167 ? 2.514 -9.809 13.984 1.00 93.50 167 PHE A O 1
ATOM 1350 N N . LEU A 1 168 ? 2.331 -11.955 14.586 1.00 94.69 168 LEU A N 1
ATOM 1351 C CA . LEU A 1 168 ? 0.979 -12.141 14.054 1.00 94.69 168 LEU A CA 1
ATOM 1352 C C . LEU A 1 168 ? -0.076 -11.200 14.666 1.00 94.69 168 LEU A C 1
ATOM 1354 O O . LEU A 1 168 ? -0.784 -10.532 13.904 1.00 94.69 168 LEU A O 1
ATOM 1358 N N . PRO A 1 169 ? -0.230 -11.109 16.005 1.00 95.94 169 PRO A N 1
ATOM 1359 C CA . PRO A 1 169 ? -1.252 -10.243 16.588 1.00 95.94 169 PRO A CA 1
ATOM 1360 C C . PRO A 1 169 ? -0.992 -8.762 16.302 1.00 95.94 169 PRO A C 1
ATOM 1362 O O . PRO A 1 169 ? -1.947 -8.022 16.054 1.00 95.94 169 PRO A O 1
ATOM 1365 N N . TRP A 1 170 ? 0.273 -8.328 16.266 1.00 95.56 170 TRP A N 1
ATOM 1366 C CA . TRP A 1 170 ? 0.600 -6.941 15.953 1.00 95.56 170 TRP A CA 1
ATOM 1367 C C . TRP A 1 170 ? 0.254 -6.591 14.504 1.00 95.56 170 TRP A C 1
ATOM 1369 O O . TRP A 1 170 ? -0.435 -5.599 14.290 1.00 95.56 170 TRP A O 1
ATOM 1379 N N . HIS A 1 171 ? 0.616 -7.419 13.515 1.00 95.81 171 HIS A N 1
ATOM 1380 C CA . HIS A 1 171 ? 0.278 -7.143 12.107 1.00 95.81 171 HIS A CA 1
ATOM 1381 C C . HIS A 1 171 ? -1.234 -7.202 11.857 1.00 95.81 171 HIS A C 1
ATOM 1383 O O . HIS A 1 171 ? -1.787 -6.381 11.117 1.00 95.81 171 HIS A O 1
ATOM 1389 N N . ARG A 1 172 ? -1.952 -8.109 12.537 1.00 95.69 172 ARG A N 1
ATOM 1390 C CA . ARG A 1 172 ? -3.423 -8.122 12.517 1.00 95.69 172 ARG A CA 1
ATOM 1391 C C . ARG A 1 172 ? -3.989 -6.792 13.015 1.00 95.69 172 ARG A C 1
ATOM 1393 O O . ARG A 1 172 ? -4.848 -6.212 12.351 1.00 95.69 172 ARG A O 1
ATOM 1400 N N . TYR A 1 173 ? -3.496 -6.298 14.148 1.00 96.06 173 TYR A N 1
ATOM 1401 C CA . TYR A 1 173 ? -3.937 -5.019 14.696 1.00 96.06 173 TYR A CA 1
ATOM 1402 C C . TYR A 1 173 ? -3.521 -3.831 13.814 1.00 96.06 173 TYR A C 1
ATOM 1404 O O . TYR A 1 173 ? -4.328 -2.939 13.572 1.00 96.06 173 TYR A O 1
ATOM 1412 N N . PHE A 1 174 ? -2.316 -3.854 13.247 1.00 95.94 174 PHE A N 1
ATOM 1413 C CA . PHE A 1 174 ? -1.810 -2.830 12.335 1.00 95.94 174 PHE A CA 1
ATOM 1414 C C . PHE A 1 174 ? -2.686 -2.698 11.081 1.00 95.94 174 PHE A C 1
ATOM 1416 O O . PHE A 1 174 ? -3.137 -1.600 10.757 1.00 95.94 174 PHE A O 1
ATOM 1423 N N . THR A 1 175 ? -3.042 -3.815 10.432 1.00 94.62 175 THR A N 1
ATOM 1424 C CA . THR A 1 175 ? -3.961 -3.788 9.274 1.00 94.62 175 THR A CA 1
ATOM 1425 C C . THR A 1 175 ? -5.373 -3.340 9.652 1.00 94.62 175 THR A C 1
ATOM 1427 O O . THR A 1 175 ? -6.040 -2.679 8.857 1.00 94.62 175 THR A O 1
ATOM 1430 N N . PHE A 1 176 ? -5.847 -3.674 10.858 1.00 95.44 176 PHE A N 1
ATOM 1431 C CA . PHE A 1 176 ? -7.126 -3.179 11.372 1.00 95.44 176 PHE A CA 1
ATOM 1432 C C . PHE A 1 176 ? -7.108 -1.658 11.572 1.00 95.44 176 PHE A C 1
ATOM 1434 O O . PHE A 1 176 ? -8.041 -0.976 11.151 1.00 95.44 176 PHE A O 1
ATOM 1441 N N . VAL A 1 177 ? -6.045 -1.116 12.171 1.00 96.50 177 VAL A N 1
ATOM 1442 C CA . VAL A 1 177 ? -5.873 0.331 12.372 1.00 96.50 177 VAL A CA 1
ATOM 1443 C C . VAL A 1 177 ? -5.748 1.057 11.032 1.00 96.50 177 VAL A C 1
ATOM 1445 O O . VAL A 1 177 ? -6.409 2.076 10.843 1.00 96.50 177 VAL A O 1
ATOM 1448 N N . HIS A 1 178 ? -4.983 0.513 10.082 1.00 96.25 178 HIS A N 1
ATOM 1449 C CA . HIS A 1 178 ? -4.886 1.047 8.722 1.00 96.25 178 HIS A CA 1
ATOM 1450 C C . HIS A 1 178 ? -6.257 1.120 8.042 1.00 96.25 178 HIS A C 1
ATOM 1452 O O . HIS A 1 178 ? -6.663 2.185 7.580 1.00 96.25 178 HIS A O 1
ATOM 1458 N N . GLU A 1 179 ? -7.019 0.023 8.065 1.00 96.56 179 GLU A N 1
ATOM 1459 C CA . GLU A 1 179 ? -8.382 0.011 7.538 1.00 96.56 179 GLU A CA 1
ATOM 1460 C C . GLU A 1 179 ? -9.262 1.048 8.239 1.00 96.56 179 GLU A C 1
ATOM 1462 O O . GLU A 1 179 ? -9.945 1.812 7.569 1.00 96.56 179 GLU A O 1
ATOM 1467 N N . LYS A 1 180 ? -9.232 1.115 9.574 1.00 96.56 180 LYS A N 1
ATOM 1468 C CA . LYS A 1 180 ? -10.012 2.087 10.350 1.00 96.56 180 LYS A CA 1
ATOM 1469 C C . LYS A 1 180 ? -9.714 3.524 9.913 1.00 96.56 180 LYS A C 1
ATOM 1471 O O . LYS A 1 180 ? -10.651 4.278 9.674 1.00 96.56 180 LYS A O 1
ATOM 1476 N N . ILE A 1 181 ? -8.440 3.873 9.750 1.00 97.19 181 ILE A N 1
ATOM 1477 C CA . ILE A 1 181 ? -8.004 5.212 9.331 1.00 97.19 181 ILE A CA 1
ATOM 1478 C C . ILE A 1 181 ? -8.438 5.516 7.893 1.00 97.19 181 ILE A C 1
ATOM 1480 O O . ILE A 1 181 ? -8.934 6.611 7.644 1.00 97.19 181 ILE A O 1
ATOM 1484 N N . LEU A 1 182 ? -8.348 4.556 6.964 1.00 97.69 182 LEU A N 1
ATOM 1485 C CA . LEU A 1 182 ? -8.880 4.734 5.604 1.00 97.69 182 LEU A CA 1
ATOM 1486 C C . LEU A 1 182 ? -10.374 5.092 5.622 1.00 97.69 182 LEU A C 1
ATOM 1488 O O . LEU A 1 182 ? -10.822 5.940 4.853 1.00 97.69 182 LEU A O 1
ATOM 1492 N N . ARG A 1 183 ? -11.158 4.477 6.514 1.00 97.12 183 ARG A N 1
ATOM 1493 C CA . ARG A 1 183 ? -12.592 4.785 6.633 1.00 97.12 183 ARG A CA 1
ATOM 1494 C C . ARG A 1 183 ? -12.846 6.134 7.289 1.00 97.12 183 ARG A C 1
ATOM 1496 O O . ARG A 1 183 ? -13.677 6.892 6.804 1.00 97.12 183 ARG A O 1
ATOM 1503 N N . GLU A 1 184 ? -12.165 6.403 8.400 1.00 97.88 184 GLU A N 1
ATOM 1504 C CA . GLU A 1 184 ? -12.406 7.584 9.236 1.00 97.88 184 GLU A CA 1
ATOM 1505 C C . GLU A 1 184 ? -11.868 8.874 8.608 1.00 97.88 184 GLU A C 1
ATOM 1507 O O . GLU A 1 184 ? -12.511 9.911 8.727 1.00 97.88 184 GLU A O 1
ATOM 1512 N N . GLU A 1 185 ? -10.713 8.823 7.938 1.00 98.06 185 GLU A N 1
ATOM 1513 C CA . GLU A 1 185 ? -10.052 10.015 7.384 1.00 98.06 185 GLU A CA 1
ATOM 1514 C C . GLU A 1 185 ? -10.217 10.147 5.865 1.00 98.06 185 GLU A C 1
ATOM 1516 O O . GLU A 1 185 ? -10.135 11.256 5.344 1.00 98.06 185 GLU A O 1
ATOM 1521 N N . CYS A 1 186 ? -10.472 9.043 5.153 1.00 98.12 186 CYS A N 1
ATOM 1522 C CA . CYS A 1 186 ? -10.559 9.030 3.688 1.00 98.12 186 CYS A CA 1
ATOM 1523 C C . CYS A 1 186 ? -11.899 8.522 3.138 1.00 98.12 186 CYS A C 1
ATOM 1525 O O . CYS A 1 186 ? -12.067 8.437 1.924 1.00 98.12 186 CYS A O 1
ATOM 1527 N N . GLY A 1 187 ? -12.867 8.207 4.006 1.00 97.75 187 GLY A N 1
ATOM 1528 C CA . GLY A 1 187 ? -14.216 7.814 3.595 1.00 97.75 187 GLY A CA 1
ATOM 1529 C C . GLY A 1 187 ? -14.314 6.436 2.938 1.00 97.75 187 GLY A C 1
ATOM 1530 O O . GLY A 1 187 ? -15.345 6.141 2.334 1.00 97.75 187 GLY A O 1
ATOM 1531 N N . PHE A 1 188 ? -13.287 5.587 3.064 1.00 97.69 188 PHE A N 1
ATOM 1532 C CA . PHE A 1 188 ? -13.277 4.242 2.486 1.00 97.69 1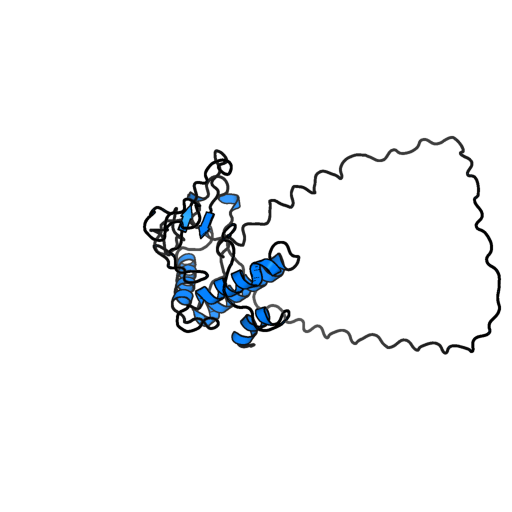88 PHE A CA 1
ATOM 1533 C C . PHE A 1 188 ? -14.474 3.417 2.981 1.00 97.69 188 PHE A C 1
ATOM 1535 O O . PHE A 1 188 ? -14.723 3.301 4.189 1.00 97.69 188 PHE A O 1
ATOM 1542 N N . ARG A 1 189 ? -15.232 2.819 2.056 1.00 94.62 189 ARG A N 1
ATOM 1543 C CA . ARG A 1 189 ? -16.429 2.024 2.403 1.00 94.62 189 ARG A CA 1
ATOM 1544 C C . ARG A 1 189 ? -16.206 0.519 2.311 1.00 94.62 189 ARG A C 1
ATOM 1546 O O . ARG A 1 189 ? -16.951 -0.232 2.941 1.00 94.62 189 ARG A O 1
ATOM 1553 N N . GLY A 1 190 ? -15.180 0.092 1.578 1.00 94.38 190 GLY A N 1
ATOM 1554 C CA . GLY A 1 190 ? -14.811 -1.311 1.421 1.00 94.38 190 GLY A CA 1
ATOM 1555 C C . GLY A 1 190 ? -14.099 -1.910 2.637 1.00 94.38 190 GLY A C 1
ATOM 1556 O O . GLY A 1 190 ? -14.162 -1.411 3.762 1.00 94.38 190 GLY A O 1
ATOM 1557 N N . THR A 1 191 ? -13.409 -3.020 2.407 1.00 94.69 191 THR A N 1
ATOM 1558 C CA . THR A 1 191 ? -12.468 -3.665 3.338 1.00 94.69 191 THR A CA 1
ATOM 1559 C C . THR A 1 191 ? -11.101 -3.713 2.685 1.00 94.69 191 THR A C 1
ATOM 1561 O O . THR A 1 191 ? -11.042 -3.832 1.462 1.00 94.69 191 THR A O 1
ATOM 1564 N N . VAL A 1 192 ? -10.024 -3.670 3.469 1.00 95.88 192 VAL A N 1
ATOM 1565 C CA . VAL A 1 192 ? -8.672 -3.837 2.921 1.00 95.88 192 VAL A CA 1
ATOM 1566 C C . VAL A 1 192 ? -8.611 -5.189 2.192 1.00 95.88 192 VAL A C 1
ATOM 1568 O O . VAL A 1 192 ? -8.901 -6.214 2.825 1.00 95.88 192 VAL A O 1
ATOM 1571 N N . PRO A 1 193 ? -8.311 -5.204 0.880 1.00 97.06 193 PRO A N 1
ATOM 1572 C CA . PRO A 1 193 ? -8.209 -6.441 0.125 1.00 97.06 193 PRO A CA 1
ATOM 1573 C C . PRO A 1 193 ? -6.976 -7.236 0.543 1.00 97.06 193 PRO A C 1
ATOM 1575 O O . PRO A 1 193 ? -6.044 -6.699 1.144 1.00 97.06 193 PRO A O 1
ATOM 1578 N N . TYR A 1 194 ? -6.966 -8.519 0.201 1.00 96.38 194 TYR A N 1
ATOM 1579 C CA . TYR A 1 194 ? -5.765 -9.341 0.272 1.00 96.38 194 TYR A CA 1
ATOM 1580 C C . TYR A 1 194 ? -5.344 -9.798 -1.122 1.00 96.38 194 TYR A C 1
ATOM 1582 O O . TYR A 1 194 ? -6.171 -9.965 -2.020 1.00 96.38 194 TYR A O 1
ATOM 1590 N N . TRP A 1 195 ? -4.046 -10.018 -1.283 1.00 96.06 195 TRP A N 1
ATOM 1591 C CA . TRP A 1 195 ? -3.475 -10.638 -2.467 1.00 96.06 195 TRP A CA 1
ATOM 1592 C C . TRP A 1 195 ? -3.281 -12.133 -2.204 1.00 96.06 195 TRP A C 1
ATOM 1594 O O . TRP A 1 195 ? -2.549 -12.516 -1.287 1.00 96.06 195 TRP A O 1
ATOM 1604 N N . ASN A 1 196 ? -3.949 -12.985 -2.986 1.00 94.69 196 ASN A N 1
ATOM 1605 C CA . ASN A 1 196 ? -3.710 -14.422 -2.926 1.00 94.69 196 ASN A CA 1
ATOM 1606 C C . ASN A 1 196 ? -2.507 -14.806 -3.801 1.00 94.69 196 ASN A C 1
ATOM 1608 O O . ASN A 1 196 ? -2.656 -15.167 -4.968 1.00 94.69 196 ASN A O 1
ATOM 1612 N N . TRP A 1 197 ? -1.313 -14.741 -3.214 1.00 88.31 197 TRP A N 1
ATOM 1613 C CA . TRP A 1 197 ? -0.040 -15.037 -3.878 1.00 88.31 197 TRP A CA 1
ATOM 1614 C C . TRP A 1 197 ? 0.071 -16.478 -4.395 1.00 88.31 197 TRP A C 1
ATOM 1616 O O . TRP A 1 197 ? 0.813 -16.728 -5.343 1.00 88.31 197 TRP A O 1
ATOM 1626 N N . THR A 1 198 ? -0.701 -17.426 -3.850 1.00 90.88 198 THR A N 1
ATOM 1627 C CA . THR A 1 198 ? -0.684 -18.827 -4.314 1.00 90.88 198 THR A CA 1
ATOM 1628 C C . THR A 1 198 ? -1.123 -18.966 -5.774 1.00 90.88 198 THR A C 1
ATOM 1630 O O . THR A 1 198 ? -0.660 -19.869 -6.470 1.00 90.88 198 THR A O 1
ATOM 1633 N N . LEU A 1 199 ? -1.941 -18.035 -6.276 1.00 92.50 199 LEU A N 1
ATOM 1634 C CA . LEU A 1 199 ? -2.366 -17.995 -7.677 1.00 92.50 199 LEU A CA 1
ATOM 1635 C C . LEU A 1 199 ? -1.271 -17.463 -8.615 1.00 92.50 199 LEU A C 1
ATOM 1637 O O . LEU A 1 199 ? -1.326 -17.708 -9.815 1.00 92.50 199 LEU A O 1
ATOM 1641 N N . ASP A 1 200 ? -0.279 -16.760 -8.064 1.00 87.62 200 ASP A N 1
ATOM 1642 C CA . ASP A 1 200 ? 0.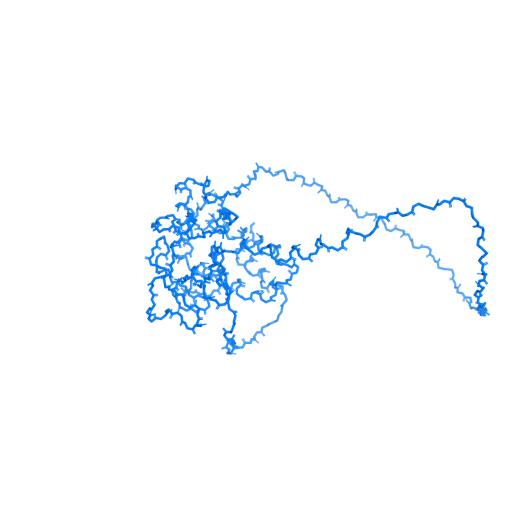724 -15.985 -8.803 1.00 87.62 200 ASP A CA 1
ATOM 1643 C C . ASP A 1 200 ? 2.154 -16.505 -8.630 1.00 87.62 200 ASP A C 1
ATOM 1645 O O . ASP A 1 200 ? 3.066 -16.018 -9.286 1.00 87.62 200 ASP A O 1
ATOM 1649 N N . HIS A 1 201 ? 2.376 -17.494 -7.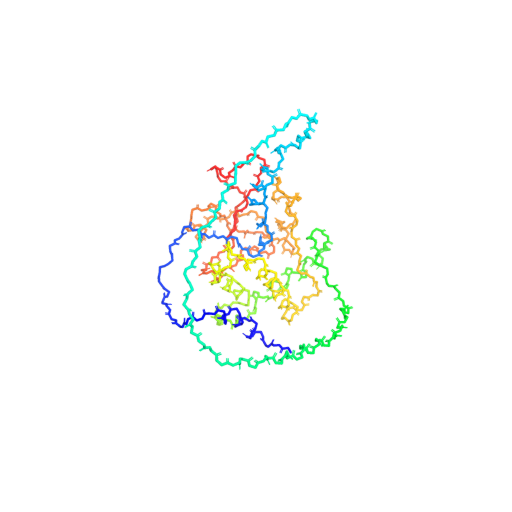762 1.00 85.81 201 HIS A N 1
ATOM 1650 C CA . HIS A 1 201 ? 3.716 -17.937 -7.357 1.00 85.81 201 HIS A CA 1
ATOM 1651 C C . HIS A 1 201 ? 4.644 -18.330 -8.525 1.00 85.81 201 HIS A C 1
ATOM 1653 O O . HIS A 1 201 ? 5.856 -18.171 -8.414 1.00 85.81 201 HIS A O 1
ATOM 1659 N N . LYS A 1 202 ? 4.092 -18.833 -9.641 1.00 84.19 202 LYS A N 1
ATOM 1660 C CA . LYS A 1 202 ? 4.869 -19.176 -10.847 1.00 84.19 202 LYS A CA 1
ATOM 1661 C C . LYS A 1 202 ? 5.285 -17.948 -11.641 1.00 84.19 202 LYS A C 1
ATOM 1663 O O . LYS A 1 202 ? 6.351 -17.926 -12.237 1.00 84.19 202 LYS A O 1
ATOM 1668 N N . ASN A 1 203 ? 4.422 -16.941 -11.692 1.00 86.81 203 ASN A N 1
ATOM 1669 C CA . ASN A 1 203 ? 4.692 -15.708 -12.402 1.00 86.81 203 ASN A CA 1
ATOM 1670 C C . ASN A 1 203 ? 3.961 -14.553 -11.727 1.00 86.81 203 ASN A C 1
ATOM 1672 O O . ASN A 1 203 ? 2.825 -14.220 -12.067 1.00 86.81 203 ASN A O 1
ATOM 1676 N N . ILE A 1 204 ? 4.656 -13.933 -10.775 1.00 86.19 204 ILE A N 1
ATOM 1677 C CA . ILE A 1 204 ? 4.116 -12.820 -10.007 1.00 86.19 204 ILE A CA 1
ATOM 1678 C C . ILE A 1 204 ? 3.733 -11.654 -10.916 1.00 86.19 204 ILE A C 1
ATOM 1680 O O . ILE A 1 204 ? 2.725 -11.010 -10.661 1.00 86.19 204 ILE A O 1
ATOM 1684 N N . THR A 1 205 ? 4.467 -11.423 -12.009 1.00 87.81 205 THR A N 1
ATOM 1685 C CA . THR A 1 205 ? 4.252 -10.274 -12.904 1.00 87.81 205 THR A CA 1
ATOM 1686 C C . THR A 1 205 ? 2.897 -10.312 -13.617 1.00 87.81 205 THR A C 1
ATOM 1688 O O . THR A 1 205 ? 2.404 -9.272 -14.039 1.00 87.81 205 THR A O 1
ATOM 1691 N N . HIS A 1 206 ? 2.255 -11.484 -13.693 1.00 89.88 206 HIS A N 1
ATOM 1692 C CA . HIS A 1 206 ? 0.910 -11.649 -14.256 1.00 89.88 206 HIS A CA 1
ATOM 1693 C C . HIS A 1 206 ? -0.213 -11.392 -13.238 1.00 89.88 206 HIS A C 1
ATOM 1695 O O . HIS A 1 206 ? -1.391 -11.400 -13.603 1.00 89.88 206 HIS A O 1
ATOM 1701 N N . SER A 1 207 ? 0.115 -11.163 -11.962 1.00 93.25 207 SER A N 1
ATOM 1702 C CA . SER A 1 207 ? -0.894 -10.828 -10.962 1.00 93.25 207 SER A CA 1
ATOM 1703 C C . SER A 1 207 ? -1.554 -9.487 -11.298 1.00 93.25 207 SER A C 1
ATOM 1705 O O . SER A 1 207 ? -0.847 -8.499 -11.504 1.00 93.25 207 SER A O 1
ATOM 1707 N N . PRO A 1 208 ? -2.893 -9.373 -11.242 1.00 95.06 208 PRO A N 1
ATOM 1708 C CA . PRO A 1 208 ? -3.584 -8.106 -11.461 1.00 95.06 208 PRO A CA 1
ATOM 1709 C C . PRO A 1 208 ? -3.320 -7.079 -10.354 1.00 95.06 208 PRO A C 1
ATOM 1711 O O . PRO A 1 208 ? -3.682 -5.915 -10.511 1.00 95.06 208 PRO A O 1
ATOM 1714 N N . VAL A 1 209 ? -2.685 -7.476 -9.243 1.00 93.94 209 VAL A N 1
ATOM 1715 C CA . VAL A 1 209 ? -2.130 -6.527 -8.268 1.00 93.94 209 VAL A CA 1
ATOM 1716 C C . VAL A 1 209 ? -1.045 -5.677 -8.937 1.00 93.94 209 VAL A C 1
ATOM 1718 O O . VAL A 1 209 ? -1.081 -4.457 -8.838 1.00 93.94 209 VAL A O 1
ATOM 1721 N N . TRP A 1 210 ? -0.138 -6.287 -9.702 1.00 93.81 210 TRP A N 1
ATOM 1722 C CA . TRP A 1 210 ? 0.997 -5.610 -10.349 1.00 93.81 210 TRP A CA 1
ATOM 1723 C C . TRP A 1 210 ? 0.677 -5.100 -11.761 1.00 93.81 210 TRP A C 1
ATOM 1725 O O . TRP A 1 210 ? 1.569 -4.911 -12.583 1.00 93.81 210 TRP A O 1
ATOM 1735 N N . SER A 1 211 ? -0.609 -4.884 -12.047 1.00 94.75 211 SER A N 1
ATOM 1736 C CA . SER A 1 211 ? -1.064 -4.290 -13.303 1.00 94.75 211 SER A CA 1
ATOM 1737 C C . SER A 1 211 ? -0.494 -2.879 -13.493 1.00 94.75 211 SER A C 1
ATOM 1739 O O . SER A 1 211 ? -0.318 -2.123 -12.532 1.00 94.75 211 SER A O 1
ATOM 1741 N N . SER A 1 212 ? -0.272 -2.506 -14.753 1.00 97.06 212 SER A N 1
ATOM 1742 C CA . SER A 1 212 ? 0.090 -1.151 -15.175 1.00 97.06 212 SER A CA 1
ATOM 1743 C C . SER A 1 212 ? -1.114 -0.200 -15.269 1.00 97.06 212 SER A C 1
ATOM 1745 O O . SER A 1 212 ? -0.934 0.976 -15.589 1.00 97.06 212 SER A O 1
ATOM 1747 N N . ASP A 1 213 ? -2.333 -0.675 -14.967 1.00 98.25 213 ASP A N 1
ATOM 1748 C CA . ASP A 1 213 ? -3.549 0.145 -14.976 1.00 98.25 213 ASP A CA 1
ATOM 1749 C C . ASP A 1 213 ? -3.394 1.382 -14.059 1.00 98.25 213 ASP A C 1
ATOM 1751 O O . ASP A 1 213 ? -3.122 1.237 -12.862 1.00 98.25 213 ASP A O 1
ATOM 1755 N N . PRO A 1 214 ? -3.591 2.607 -14.579 1.00 98.12 214 PRO A N 1
ATOM 1756 C CA . PRO A 1 214 ? -3.295 3.848 -13.857 1.00 98.12 214 PRO A CA 1
ATOM 1757 C C . PRO A 1 214 ? -4.259 4.160 -12.699 1.00 98.12 214 PRO A C 1
ATOM 1759 O O . PRO A 1 214 ? -4.014 5.083 -11.911 1.00 98.12 214 PRO A O 1
ATOM 1762 N N . VAL A 1 215 ? -5.370 3.436 -12.592 1.00 98.25 215 VAL A N 1
ATOM 1763 C CA . VAL A 1 215 ? -6.406 3.640 -11.574 1.00 98.25 215 VAL A CA 1
ATOM 1764 C C . VAL A 1 215 ? -6.346 2.552 -10.515 1.00 98.25 215 VAL A C 1
ATOM 1766 O O . VAL A 1 215 ? -6.422 2.874 -9.328 1.00 98.25 215 VAL A O 1
ATOM 1769 N N . VAL A 1 216 ? -6.213 1.290 -10.928 1.00 97.19 216 VAL A N 1
ATOM 1770 C CA . VAL A 1 216 ? -6.322 0.138 -10.022 1.00 97.19 216 VAL A CA 1
ATOM 1771 C C . VAL A 1 216 ? -5.010 -0.618 -9.823 1.00 97.19 216 VAL A C 1
ATOM 1773 O O . VAL A 1 216 ? -4.840 -1.271 -8.799 1.00 97.19 216 VAL A O 1
ATOM 1776 N N . GLY A 1 217 ? -4.060 -0.515 -10.749 1.00 94.69 217 GLY A N 1
ATOM 1777 C CA . GLY A 1 217 ? -2.803 -1.257 -10.691 1.00 94.69 217 GLY A CA 1
ATOM 1778 C C . GLY A 1 217 ? -1.799 -0.687 -9.686 1.00 94.69 217 GLY A C 1
ATOM 1779 O O . GLY A 1 217 ? -1.653 0.530 -9.559 1.00 94.69 217 GLY A O 1
ATOM 1780 N N . PHE A 1 218 ? -1.045 -1.552 -8.999 1.00 95.44 218 PHE A N 1
ATOM 1781 C CA . PHE A 1 218 ? 0.049 -1.143 -8.100 1.00 95.44 218 PHE A CA 1
ATOM 1782 C C . PHE A 1 218 ? 1.365 -0.816 -8.831 1.00 95.44 218 PHE A C 1
ATOM 1784 O O . PHE A 1 218 ? 2.401 -0.579 -8.193 1.00 95.44 218 PHE A O 1
ATOM 1791 N N . GLY A 1 219 ? 1.314 -0.796 -10.163 1.00 94.00 219 GLY A N 1
ATOM 1792 C CA . GLY A 1 219 ? 2.465 -0.674 -11.044 1.00 94.00 219 GLY A CA 1
ATOM 1793 C C . GLY A 1 219 ? 3.157 -2.017 -11.246 1.00 94.00 219 GLY A C 1
ATOM 1794 O O . GLY A 1 219 ? 3.106 -2.900 -10.382 1.00 94.00 219 GLY A O 1
ATOM 1795 N N . SER A 1 220 ? 3.809 -2.148 -12.391 1.00 91.69 220 SER A N 1
ATOM 1796 C CA . SER A 1 220 ? 4.530 -3.337 -12.822 1.00 91.69 220 SER A CA 1
ATOM 1797 C C . SER A 1 220 ? 5.979 -3.315 -12.311 1.00 91.69 220 SER A C 1
ATOM 1799 O O . SER A 1 220 ? 6.249 -2.833 -11.204 1.00 91.69 220 SER A O 1
ATOM 1801 N N . ASN A 1 221 ? 6.914 -3.905 -13.057 1.00 88.94 221 ASN A N 1
ATOM 1802 C CA . ASN A 1 221 ? 8.322 -3.916 -12.678 1.00 88.94 221 ASN A CA 1
ATOM 1803 C C . ASN A 1 221 ? 8.927 -2.503 -12.720 1.00 88.94 221 ASN A C 1
ATOM 1805 O O . ASN A 1 221 ? 8.482 -1.636 -13.473 1.00 88.94 221 ASN A O 1
ATOM 1809 N N . GLY A 1 222 ? 9.985 -2.288 -11.943 1.00 87.12 222 GLY A N 1
ATOM 1810 C CA . GLY A 1 222 ? 10.815 -1.104 -12.086 1.00 87.12 222 GLY A CA 1
ATOM 1811 C C . GLY A 1 222 ? 11.512 -1.070 -13.443 1.00 87.12 222 GLY A C 1
ATOM 1812 O O . GLY A 1 222 ? 11.976 -2.102 -13.924 1.00 87.12 222 GLY A O 1
ATOM 1813 N N . SER A 1 223 ? 11.586 0.108 -14.065 1.00 80.44 223 SER A N 1
ATOM 1814 C CA . SER A 1 223 ? 12.180 0.261 -15.406 1.00 80.44 223 SER A CA 1
ATOM 1815 C C . SER A 1 223 ? 13.138 1.443 -15.553 1.00 80.44 223 SER A C 1
ATOM 1817 O O . SER A 1 223 ? 13.778 1.582 -16.592 1.00 80.44 223 SER A O 1
ATOM 1819 N N . PHE A 1 224 ? 13.261 2.297 -14.532 1.00 72.50 224 PHE A N 1
ATOM 1820 C CA . PHE A 1 224 ? 14.127 3.475 -14.576 1.00 72.50 224 PHE A CA 1
ATOM 1821 C C . PHE A 1 224 ? 15.226 3.424 -13.511 1.00 72.50 224 PHE A C 1
ATOM 1823 O O . PHE A 1 224 ? 14.924 3.365 -12.318 1.00 72.50 224 PHE A O 1
ATOM 1830 N N . PHE A 1 225 ? 16.478 3.524 -13.967 1.00 70.69 225 PHE A N 1
ATOM 1831 C CA . PHE A 1 225 ? 17.705 3.416 -13.172 1.00 70.69 225 PHE A CA 1
ATOM 1832 C C . PHE A 1 225 ? 18.519 4.738 -13.157 1.00 70.69 225 PHE A C 1
ATOM 1834 O O . PHE A 1 225 ? 19.699 4.762 -13.496 1.00 70.69 225 PHE A O 1
ATOM 1841 N N . GLY A 1 226 ? 17.871 5.876 -12.871 1.00 61.59 226 GLY A N 1
ATOM 1842 C CA . GLY A 1 226 ? 18.524 7.199 -12.778 1.00 61.59 226 GLY A CA 1
ATOM 1843 C C . GLY A 1 226 ? 18.828 7.657 -11.340 1.00 61.59 226 GLY A C 1
ATOM 1844 O O . GLY A 1 226 ? 18.591 6.913 -10.402 1.00 61.59 226 GLY A O 1
ATOM 1845 N N . PRO A 1 227 ? 19.305 8.897 -11.107 1.00 56.22 227 PRO A N 1
ATOM 1846 C CA . PRO A 1 227 ? 19.676 9.370 -9.767 1.00 56.22 227 PRO A CA 1
ATOM 1847 C C . PRO A 1 227 ? 18.574 9.123 -8.719 1.00 56.22 227 PRO A C 1
ATOM 1849 O O . PRO A 1 227 ? 17.477 9.674 -8.822 1.00 56.22 227 PRO A O 1
ATOM 1852 N N . GLY A 1 228 ? 18.868 8.277 -7.727 1.00 52.53 228 GLY A N 1
ATOM 1853 C CA . GLY A 1 228 ? 17.912 7.811 -6.715 1.00 52.53 228 GLY A CA 1
ATOM 1854 C C . GLY A 1 228 ? 17.399 6.379 -6.911 1.00 52.53 228 GLY A C 1
ATOM 1855 O O . GLY A 1 228 ? 16.750 5.876 -5.997 1.00 52.53 228 GLY A O 1
ATOM 1856 N N . SER A 1 229 ? 17.690 5.722 -8.040 1.00 55.19 229 SER A N 1
ATOM 1857 C CA . SER A 1 229 ? 17.614 4.266 -8.180 1.00 55.19 229 SER A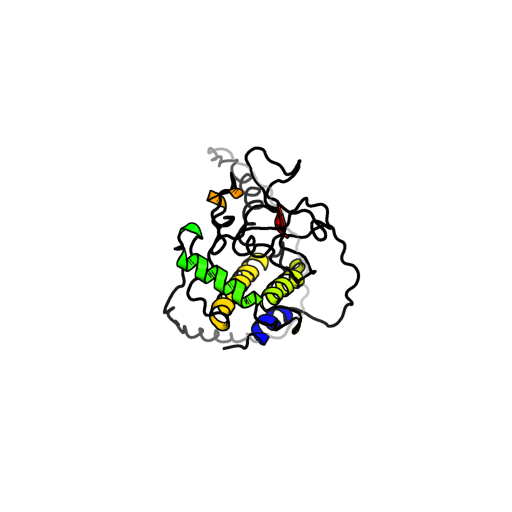 CA 1
ATOM 1858 C C . SER A 1 229 ? 18.846 3.630 -7.553 1.00 55.19 229 SER A C 1
ATOM 1860 O O . SER A 1 229 ? 19.965 4.018 -7.881 1.00 55.19 229 SER A O 1
ATOM 1862 N N . ASP A 1 230 ? 18.597 2.681 -6.663 1.00 57.81 230 ASP A N 1
ATOM 1863 C CA . ASP A 1 230 ? 19.564 1.765 -6.071 1.00 57.81 230 ASP A CA 1
ATOM 1864 C C . ASP A 1 230 ? 20.841 2.350 -5.414 1.00 57.81 230 ASP A C 1
ATOM 1866 O O . ASP A 1 230 ? 21.922 2.370 -6.003 1.00 57.81 230 ASP A O 1
ATOM 1870 N N . PRO A 1 231 ? 20.745 2.809 -4.153 1.00 51.84 231 PRO A N 1
ATOM 1871 C CA . PRO A 1 231 ? 21.898 3.040 -3.283 1.00 51.84 231 PRO A CA 1
ATOM 1872 C C . PRO A 1 231 ? 22.406 1.783 -2.537 1.00 51.84 231 PRO A C 1
ATOM 1874 O O . PRO A 1 231 ? 23.379 1.914 -1.793 1.00 51.84 231 PRO A O 1
ATOM 1877 N N . ASP A 1 232 ? 21.766 0.610 -2.680 1.00 52.44 232 ASP A N 1
ATOM 1878 C CA . ASP A 1 232 ? 22.006 -0.582 -1.839 1.00 52.44 232 ASP A CA 1
ATOM 1879 C C . ASP A 1 232 ? 22.296 -1.892 -2.644 1.00 52.44 232 ASP A C 1
ATOM 1881 O O . ASP A 1 232 ? 22.283 -2.969 -2.044 1.00 52.44 232 ASP A O 1
ATOM 1885 N N . ASP A 1 233 ? 22.606 -1.813 -3.950 1.00 54.22 233 ASP A N 1
ATOM 1886 C CA . ASP A 1 233 ? 22.918 -2.925 -4.888 1.00 54.22 233 ASP A CA 1
ATOM 1887 C C . ASP A 1 233 ? 21.813 -4.009 -4.999 1.00 54.22 233 ASP A C 1
ATOM 1889 O O . ASP A 1 233 ? 22.067 -5.208 -4.853 1.00 54.22 233 ASP A O 1
ATOM 1893 N N . LEU A 1 234 ? 20.553 -3.610 -5.199 1.00 56.00 234 LEU A N 1
ATOM 1894 C CA . LEU A 1 234 ? 19.389 -4.512 -5.306 1.00 56.00 234 LEU A CA 1
ATOM 1895 C C . LEU A 1 234 ? 18.742 -4.565 -6.698 1.00 56.00 234 LEU A C 1
ATOM 1897 O O . LEU A 1 234 ? 17.681 -5.184 -6.861 1.00 56.00 234 LEU A O 1
ATOM 1901 N N . ASP A 1 235 ? 19.366 -3.916 -7.681 1.00 67.62 235 ASP A N 1
ATOM 1902 C CA . ASP A 1 235 ? 18.999 -3.884 -9.099 1.00 67.62 235 ASP A CA 1
ATOM 1903 C C . ASP A 1 235 ? 17.531 -3.495 -9.331 1.00 67.62 235 ASP A C 1
ATOM 1905 O O . ASP A 1 235 ? 16.841 -3.999 -10.221 1.00 67.62 235 ASP A O 1
ATOM 1909 N N . ALA A 1 236 ? 17.009 -2.584 -8.505 1.00 77.50 236 ALA A N 1
ATOM 1910 C CA . ALA A 1 236 ? 15.613 -2.168 -8.556 1.00 77.50 236 ALA A CA 1
ATOM 1911 C C . ALA A 1 236 ? 15.415 -0.849 -9.308 1.00 77.50 236 ALA A C 1
ATOM 1913 O O . ALA A 1 236 ? 16.000 0.187 -8.994 1.00 77.50 236 ALA A O 1
ATOM 1914 N N . GLY A 1 237 ? 14.523 -0.879 -10.300 1.00 81.12 237 GLY A N 1
ATOM 1915 C CA . GLY A 1 237 ? 14.130 0.306 -11.053 1.00 81.12 237 GLY A CA 1
ATOM 1916 C C . GLY A 1 237 ? 12.954 1.032 -10.404 1.00 81.12 237 GLY A C 1
ATOM 1917 O O . GLY A 1 237 ? 12.139 0.436 -9.695 1.00 81.12 237 GLY A O 1
ATOM 1918 N N . VAL A 1 238 ? 12.808 2.326 -10.688 1.00 85.38 238 VAL A N 1
ATOM 1919 C CA . VAL A 1 238 ? 11.614 3.089 -10.295 1.00 85.38 238 VAL A CA 1
ATOM 1920 C C . VAL A 1 238 ? 10.386 2.538 -11.020 1.00 85.38 238 VAL A C 1
ATOM 1922 O O . VAL A 1 238 ? 10.427 2.291 -12.229 1.00 85.38 238 VAL A O 1
ATOM 1925 N N . VAL A 1 239 ? 9.282 2.390 -10.287 1.00 90.00 239 VAL A N 1
ATOM 1926 C CA . VAL A 1 239 ? 7.971 2.036 -10.846 1.00 90.00 239 VAL A CA 1
ATOM 1927 C C . VAL A 1 239 ? 7.425 3.234 -11.626 1.00 90.00 239 VAL A C 1
ATOM 1929 O O . VAL A 1 239 ? 7.215 4.315 -11.067 1.00 90.00 239 VAL A O 1
ATOM 1932 N N . THR A 1 240 ? 7.211 3.069 -12.930 1.00 93.50 240 THR A N 1
ATOM 1933 C CA . THR A 1 240 ? 6.842 4.171 -13.843 1.00 93.50 240 THR A CA 1
ATOM 1934 C C . THR A 1 240 ? 5.406 4.110 -14.360 1.00 93.50 240 THR A C 1
ATOM 1936 O O . THR A 1 240 ? 4.976 5.039 -15.042 1.00 93.50 240 THR A O 1
ATOM 1939 N N . ASP A 1 241 ? 4.648 3.081 -13.991 1.00 95.81 241 ASP A N 1
ATOM 1940 C CA . ASP A 1 241 ? 3.271 2.844 -14.415 1.00 95.81 241 ASP A CA 1
ATOM 1941 C C . ASP A 1 241 ? 2.348 2.514 -13.225 1.00 95.81 241 ASP A C 1
ATOM 1943 O O . ASP A 1 241 ? 2.738 2.572 -12.053 1.00 95.81 241 ASP A O 1
ATOM 1947 N N . GLY A 1 242 ? 1.083 2.222 -13.527 1.00 97.31 242 GLY A N 1
ATOM 1948 C CA . GLY A 1 242 ? 0.068 1.972 -12.518 1.00 97.31 242 GLY A CA 1
ATOM 1949 C C . GLY A 1 242 ? -0.331 3.216 -11.726 1.00 97.31 242 GLY A C 1
ATOM 1950 O O . GLY A 1 242 ? 0.115 4.344 -11.957 1.00 97.31 242 GLY A O 1
ATOM 1951 N N . ALA A 1 243 ? -1.189 3.015 -10.733 1.00 97.31 243 ALA A N 1
ATOM 1952 C CA . ALA A 1 243 ? -1.693 4.094 -9.902 1.00 97.31 243 ALA A CA 1
ATOM 1953 C C . ALA A 1 243 ? -0.619 4.743 -9.016 1.00 97.31 243 ALA A C 1
ATOM 1955 O O . ALA A 1 243 ? -0.823 5.871 -8.559 1.00 97.31 243 ALA A O 1
ATOM 1956 N N . PHE A 1 244 ? 0.504 4.066 -8.784 1.00 95.62 244 PHE A N 1
ATOM 1957 C CA . PHE A 1 244 ? 1.632 4.551 -7.985 1.00 95.62 244 PHE A CA 1
ATOM 1958 C C . PHE A 1 244 ? 2.882 4.830 -8.834 1.00 95.62 244 PHE A C 1
ATOM 1960 O O . PHE A 1 244 ? 3.998 4.801 -8.319 1.00 95.62 244 PHE A O 1
ATOM 1967 N N . ALA A 1 245 ? 2.706 5.142 -10.121 1.00 93.94 245 ALA A N 1
ATOM 1968 C CA . ALA A 1 245 ? 3.788 5.619 -10.975 1.00 93.94 245 ALA A CA 1
ATOM 1969 C C . ALA A 1 245 ? 4.538 6.789 -10.313 1.00 93.94 245 ALA A C 1
ATOM 1971 O O . ALA A 1 245 ? 3.922 7.784 -9.913 1.00 93.94 245 ALA A O 1
ATOM 1972 N N . ARG A 1 246 ? 5.870 6.672 -10.210 1.00 90.88 246 ARG A N 1
ATOM 1973 C CA . ARG A 1 246 ? 6.762 7.669 -9.585 1.00 90.88 246 ARG A CA 1
ATOM 1974 C C . ARG A 1 246 ? 6.308 8.069 -8.177 1.00 90.88 246 ARG A C 1
ATOM 1976 O O . ARG A 1 246 ? 6.351 9.243 -7.808 1.00 90.88 246 ARG A O 1
ATOM 1983 N N . PHE A 1 247 ? 5.821 7.101 -7.402 1.00 91.00 247 PHE A N 1
ATOM 1984 C CA . PHE A 1 247 ? 5.369 7.346 -6.041 1.00 91.00 247 PHE A CA 1
ATOM 1985 C C . PHE A 1 247 ? 6.549 7.699 -5.128 1.00 91.00 247 PHE A C 1
ATOM 1987 O O . PHE A 1 247 ? 7.457 6.880 -4.980 1.00 91.00 247 PHE A O 1
ATOM 1994 N N . PRO A 1 248 ? 6.551 8.880 -4.484 1.00 88.75 248 PRO A N 1
ATOM 1995 C CA . PRO A 1 248 ? 7.638 9.250 -3.602 1.00 88.75 248 PRO A CA 1
ATOM 1996 C C . PRO A 1 248 ? 7.442 8.636 -2.212 1.00 88.75 248 PRO A C 1
ATOM 1998 O O . PRO A 1 248 ? 6.372 8.751 -1.598 1.00 88.75 248 PRO A O 1
ATOM 2001 N N . ILE A 1 249 ? 8.510 8.043 -1.700 1.00 87.38 249 ILE A N 1
ATOM 2002 C CA . ILE A 1 249 ? 8.658 7.529 -0.340 1.00 87.38 249 ILE A CA 1
ATOM 2003 C C . ILE A 1 249 ? 9.417 8.585 0.460 1.00 87.38 249 ILE A C 1
ATOM 2005 O O . ILE A 1 249 ? 10.411 9.133 -0.017 1.00 87.38 249 ILE A O 1
ATOM 2009 N N . TYR A 1 250 ? 8.901 8.954 1.634 1.00 87.06 250 TYR A N 1
ATOM 2010 C CA . TYR A 1 250 ? 9.497 10.003 2.475 1.00 87.06 250 TYR A CA 1
ATOM 2011 C C . TYR A 1 250 ? 10.206 9.424 3.703 1.00 87.06 250 TYR A C 1
ATOM 2013 O O . TYR A 1 250 ? 11.105 10.076 4.235 1.00 87.06 250 TYR A O 1
ATOM 2021 N N . TYR A 1 251 ? 9.817 8.227 4.147 1.00 83.25 251 TYR A N 1
ATOM 2022 C CA . TYR A 1 251 ? 10.387 7.542 5.297 1.00 83.25 251 TYR A CA 1
ATOM 2023 C C . TYR A 1 251 ? 10.829 6.118 4.899 1.00 83.25 251 TYR A C 1
ATOM 2025 O O . TYR A 1 251 ? 10.109 5.458 4.160 1.00 83.25 251 TYR A O 1
ATOM 2033 N N . PRO A 1 252 ? 11.984 5.602 5.371 1.00 79.62 252 PRO A N 1
ATOM 2034 C CA . PRO A 1 252 ? 12.964 6.231 6.267 1.00 79.62 252 PRO A CA 1
ATOM 2035 C C . PRO A 1 252 ? 13.893 7.239 5.571 1.00 79.62 252 PRO A C 1
ATOM 2037 O O . PRO A 1 252 ? 14.671 7.916 6.239 1.00 79.62 252 PRO A O 1
ATOM 2040 N N . GLY A 1 253 ? 13.810 7.353 4.247 1.00 80.44 253 GLY A N 1
ATOM 2041 C CA . GLY A 1 253 ? 14.560 8.307 3.438 1.00 80.44 253 GLY A CA 1
ATOM 2042 C C . GLY A 1 253 ? 13.761 8.711 2.203 1.00 80.44 253 GLY A C 1
ATOM 2043 O O . GLY A 1 253 ? 12.808 8.032 1.823 1.00 80.44 253 GLY A O 1
ATOM 2044 N N . ARG A 1 254 ? 14.138 9.836 1.584 1.00 83.12 254 ARG A N 1
ATOM 2045 C CA . ARG A 1 254 ? 13.475 10.331 0.373 1.00 83.12 254 ARG A CA 1
ATOM 2046 C C . ARG A 1 254 ? 13.952 9.550 -0.846 1.00 83.12 254 ARG A C 1
ATOM 2048 O O . ARG A 1 254 ? 15.098 9.706 -1.252 1.00 83.12 254 ARG A O 1
ATOM 2055 N N . MET A 1 255 ? 13.061 8.759 -1.429 1.00 82.19 255 MET A N 1
ATOM 2056 C CA . MET A 1 255 ? 13.312 7.982 -2.645 1.00 82.19 255 MET A CA 1
ATOM 2057 C C . MET A 1 255 ? 12.020 7.803 -3.448 1.00 82.19 255 MET A C 1
ATOM 2059 O O . MET A 1 255 ? 10.952 8.259 -3.038 1.00 82.19 255 MET A O 1
ATOM 2063 N N . MET A 1 256 ? 12.115 7.166 -4.611 1.00 85.19 256 MET A N 1
ATOM 2064 C CA . MET A 1 256 ? 10.947 6.730 -5.377 1.00 85.19 256 MET A CA 1
ATOM 2065 C C . MET A 1 256 ? 10.712 5.243 -5.149 1.00 85.19 256 MET A C 1
ATOM 2067 O O . MET A 1 256 ? 11.686 4.506 -5.034 1.00 85.19 256 MET A O 1
ATOM 2071 N N . LEU A 1 257 ? 9.441 4.827 -5.144 1.00 86.50 257 LEU A N 1
ATOM 2072 C CA . LEU A 1 257 ? 9.040 3.421 -5.103 1.00 86.50 257 LEU A CA 1
ATOM 2073 C C . LEU A 1 257 ? 9.771 2.638 -6.194 1.00 86.50 257 LEU A C 1
ATOM 2075 O O . LEU A 1 257 ? 9.656 2.956 -7.386 1.00 86.50 257 LEU A O 1
ATOM 2079 N N . GLN A 1 258 ? 10.492 1.611 -5.765 1.00 84.69 258 GLN A N 1
ATOM 2080 C CA . GLN A 1 258 ? 11.308 0.763 -6.618 1.00 84.69 258 GLN A CA 1
ATOM 2081 C C . GLN A 1 258 ? 10.851 -0.685 -6.544 1.00 84.69 258 GLN A C 1
ATOM 2083 O O . GLN A 1 258 ? 10.331 -1.164 -5.530 1.00 84.69 258 GLN A O 1
ATOM 2088 N N . ARG A 1 259 ? 11.020 -1.395 -7.659 1.00 86.88 259 ARG A N 1
ATOM 2089 C CA . ARG A 1 259 ? 10.612 -2.792 -7.761 1.00 86.88 259 ARG A CA 1
ATOM 2090 C C . ARG A 1 259 ? 11.517 -3.568 -8.695 1.00 86.88 259 ARG A C 1
ATOM 2092 O O . ARG A 1 259 ? 11.833 -3.093 -9.783 1.00 86.88 259 ARG A O 1
ATOM 2099 N N . ASN A 1 260 ? 11.851 -4.784 -8.284 1.00 82.56 260 ASN A N 1
ATOM 2100 C CA . ASN A 1 260 ? 12.518 -5.749 -9.137 1.00 82.56 260 ASN A CA 1
ATOM 2101 C C . ASN A 1 260 ? 11.875 -7.134 -8.984 1.00 82.56 260 ASN A C 1
ATOM 2103 O O . ASN A 1 260 ? 11.893 -7.712 -7.901 1.00 82.56 260 ASN A O 1
ATOM 2107 N N . PHE A 1 261 ? 11.294 -7.660 -10.061 1.00 80.88 261 PHE A N 1
ATOM 2108 C CA . PHE A 1 261 ? 10.800 -9.041 -10.147 1.00 80.88 261 PHE A CA 1
ATOM 2109 C C . PHE A 1 261 ? 11.814 -10.021 -10.756 1.00 80.88 261 PHE A C 1
ATOM 2111 O O . PHE A 1 261 ? 11.536 -11.219 -10.827 1.00 80.88 261 PHE A O 1
ATOM 2118 N N . HIS A 1 262 ? 12.961 -9.519 -11.215 1.00 73.50 262 HIS A N 1
ATOM 2119 C CA . HIS A 1 262 ? 14.065 -10.298 -11.759 1.00 73.50 262 HIS A CA 1
ATOM 2120 C C . HIS A 1 262 ? 15.178 -10.349 -10.714 1.00 73.50 262 HIS A C 1
ATOM 2122 O O . HIS A 1 262 ? 15.990 -9.439 -10.618 1.00 73.50 262 HIS A O 1
ATOM 2128 N N . LEU A 1 263 ? 15.199 -11.398 -9.893 1.00 65.50 263 LEU A N 1
ATOM 2129 C CA . LEU A 1 263 ? 16.347 -11.623 -9.018 1.00 65.50 263 LEU A CA 1
ATOM 2130 C C . LEU A 1 263 ? 17.499 -12.234 -9.805 1.00 65.50 263 LEU A C 1
ATOM 2132 O O . LEU A 1 263 ? 17.271 -13.076 -10.674 1.00 65.50 263 LEU A O 1
ATOM 2136 N N . ASP A 1 264 ? 18.717 -11.882 -9.414 1.00 63.38 264 ASP A N 1
ATOM 2137 C CA . ASP A 1 264 ? 19.922 -12.537 -9.899 1.00 63.38 264 ASP A CA 1
ATOM 2138 C C . ASP A 1 264 ? 20.194 -13.869 -9.171 1.00 63.38 264 ASP A C 1
ATOM 2140 O O . ASP A 1 264 ? 19.707 -14.117 -8.055 1.00 63.38 264 ASP A O 1
ATOM 2144 N N . PRO A 1 265 ? 20.969 -14.782 -9.785 1.00 61.22 265 PRO A N 1
ATOM 2145 C CA . PRO A 1 265 ? 21.475 -15.973 -9.108 1.00 61.22 265 PRO A CA 1
ATOM 2146 C C . PRO A 1 265 ? 22.215 -15.616 -7.800 1.00 61.22 265 PRO A C 1
ATOM 2148 O O . PRO A 1 265 ? 22.951 -14.633 -7.770 1.00 61.22 265 PRO A O 1
ATOM 2151 N N . PRO A 1 266 ? 22.079 -16.404 -6.710 1.00 61.41 266 PRO A N 1
ATOM 2152 C CA . PRO A 1 266 ? 21.421 -17.711 -6.606 1.00 61.41 266 PRO A CA 1
ATOM 2153 C C . PRO A 1 266 ? 19.921 -17.643 -6.275 1.00 61.41 266 PRO A C 1
ATOM 2155 O O . PRO A 1 266 ? 19.293 -18.683 -6.082 1.00 61.41 266 PRO A O 1
ATOM 2158 N N . PHE A 1 267 ? 19.343 -16.446 -6.159 1.00 65.19 267 PHE A N 1
ATOM 2159 C CA . PHE A 1 267 ? 17.937 -16.278 -5.786 1.00 65.19 267 PHE A CA 1
ATOM 2160 C C . PHE A 1 267 ? 16.990 -16.436 -6.984 1.00 65.19 267 PHE A C 1
ATOM 2162 O O . PHE A 1 267 ? 15.798 -16.676 -6.798 1.00 65.19 267 PHE A O 1
ATOM 2169 N N . ALA A 1 268 ? 17.520 -16.366 -8.207 1.00 65.69 268 ALA A N 1
ATOM 2170 C CA . ALA A 1 268 ? 16.824 -16.763 -9.423 1.00 65.69 268 ALA A CA 1
ATOM 2171 C C . ALA A 1 268 ? 16.537 -18.278 -9.427 1.00 65.69 268 ALA A C 1
ATOM 2173 O O . ALA A 1 268 ? 17.449 -19.092 -9.581 1.00 65.69 268 ALA A O 1
ATOM 2174 N N . ILE A 1 269 ? 15.266 -18.668 -9.303 1.00 66.31 269 ILE A N 1
ATOM 2175 C CA . ILE A 1 269 ? 14.828 -20.056 -9.503 1.00 66.31 269 ILE A CA 1
ATOM 2176 C C . ILE A 1 269 ? 14.133 -20.128 -10.870 1.00 66.31 269 ILE A C 1
ATOM 2178 O O . ILE A 1 269 ? 13.136 -19.431 -11.066 1.00 66.31 269 ILE A O 1
ATOM 2182 N N . PRO A 1 270 ? 14.608 -20.954 -11.824 1.00 71.62 270 PRO A N 1
ATOM 2183 C CA . PRO A 1 270 ? 13.997 -21.058 -13.147 1.00 71.62 270 PRO A CA 1
ATOM 2184 C C . PRO A 1 270 ? 12.489 -21.329 -13.077 1.00 71.62 270 PRO A C 1
ATOM 2186 O O . PRO A 1 270 ? 12.048 -22.276 -12.427 1.00 71.62 270 PRO A O 1
ATOM 2189 N N . GLY A 1 271 ? 11.697 -20.495 -13.755 1.00 67.50 271 GLY A N 1
ATOM 2190 C CA . GLY A 1 271 ? 10.233 -20.598 -13.762 1.00 67.50 271 GLY A CA 1
ATOM 2191 C C . GLY A 1 271 ? 9.528 -20.010 -12.534 1.00 67.50 271 GLY A C 1
ATOM 2192 O O . GLY A 1 271 ? 8.317 -20.187 -12.414 1.00 67.50 271 GLY A O 1
ATOM 2193 N N . TYR A 1 272 ? 10.252 -19.319 -11.649 1.00 62.09 272 TYR A N 1
ATOM 2194 C CA . TYR A 1 272 ? 9.697 -18.576 -10.519 1.00 62.09 272 TYR A CA 1
ATOM 2195 C C . TYR A 1 272 ? 10.178 -17.128 -10.555 1.00 62.09 272 TYR A C 1
ATOM 2197 O O . TYR A 1 272 ? 11.322 -16.841 -10.903 1.00 62.09 272 TYR A O 1
ATOM 2205 N N . TYR A 1 273 ? 9.302 -16.218 -10.140 1.00 60.50 273 TYR A N 1
ATOM 2206 C CA . TYR A 1 273 ? 9.614 -14.800 -10.018 1.00 60.50 273 TYR A CA 1
ATOM 2207 C C . TYR A 1 273 ? 9.500 -14.400 -8.556 1.00 60.50 273 TYR A C 1
ATOM 2209 O O . TYR A 1 273 ? 8.438 -14.525 -7.942 1.00 60.50 273 TYR A O 1
ATOM 2217 N N . LEU A 1 274 ? 10.604 -13.916 -8.003 1.00 60.09 274 LEU A N 1
ATOM 2218 C CA . LEU A 1 274 ? 10.666 -13.375 -6.656 1.00 60.09 274 LEU A CA 1
ATOM 2219 C C . LEU A 1 274 ? 10.799 -11.855 -6.773 1.00 60.09 274 LEU A C 1
ATOM 2221 O O . LEU A 1 274 ? 11.576 -11.353 -7.576 1.00 60.09 274 LEU A O 1
ATOM 2225 N N . GLY A 1 275 ? 9.991 -11.120 -6.013 1.00 54.62 275 GLY A N 1
ATOM 2226 C CA . GLY A 1 275 ? 10.011 -9.661 -6.018 1.00 54.62 275 GLY A CA 1
ATOM 2227 C C . GLY A 1 275 ? 10.774 -9.100 -4.825 1.00 54.62 275 GLY A C 1
ATOM 2228 O O . GLY A 1 275 ? 10.473 -9.477 -3.692 1.00 54.62 275 GLY A O 1
ATOM 2229 N N . SER A 1 276 ? 11.683 -8.154 -5.058 1.00 56.88 276 SER A N 1
ATOM 2230 C CA . SER A 1 276 ? 12.131 -7.197 -4.041 1.00 56.88 276 SER A CA 1
ATOM 2231 C C . SER A 1 276 ? 11.403 -5.858 -4.251 1.00 56.88 276 SER A C 1
ATOM 2233 O O . SER A 1 276 ? 11.103 -5.453 -5.379 1.00 56.88 276 SER A O 1
ATOM 2235 N N . GLN A 1 277 ? 11.018 -5.201 -3.154 1.00 55.34 277 GLN A N 1
ATOM 2236 C CA . GLN A 1 277 ? 10.341 -3.898 -3.168 1.00 55.34 277 GLN A CA 1
ATOM 2237 C C . GLN A 1 277 ? 10.971 -2.980 -2.133 1.00 55.34 277 GLN A C 1
ATOM 2239 O O . GLN A 1 277 ? 11.174 -3.416 -0.994 1.00 55.34 277 GLN A O 1
ATOM 2244 N N . TRP A 1 278 ? 11.194 -1.731 -2.542 1.00 46.84 278 TRP A N 1
ATOM 2245 C CA . TRP A 1 278 ? 11.660 -0.627 -1.708 1.00 46.84 278 TRP A CA 1
ATOM 2246 C C . TRP A 1 278 ? 10.698 0.543 -1.801 1.00 46.84 278 TRP A C 1
ATOM 2248 O O . TRP A 1 278 ? 10.438 1.014 -2.934 1.00 46.84 278 TRP A O 1
#

Foldseek 3Di:
DDPVCCVLCVLVPPDDDDDDDPDDDDFADDDDDPQCLVPPDPPPPVVPPPDDPDDDDDDDDDDDDDDDDDDDDDDDDDDDDDDDDDDDDDDDDDDPDPPPPCPPPPDDADAAALVPDDLVLLLLVLQLLVQQQVAAPPPPGRVHGNNVSLVVSCVVCVVVAPPDPNVVVVSVVSQVVVQVCSCPRVVRPHHHHHHPCVVQFLPVQPGQCQDLAQRRHPAGAADACDDQRDPPPFPWHARCGHVCHQPWDPPPHTGGKTKDQDGDPPVDDPRGTDMGID

InterPro domains:
  IPR002227 Tyrosinase copper-binding domain [PF00264] (145-252)
  IPR002227 Tyrosinase copper-binding domain [PS00497] (162-179)
  IPR008922 Di-copper centre-containing domain superfamily [G3DSA:1.10.1280.10] (77-266)
  IPR008922 Di-copper centre-containing domain superfamily [SSF48056] (105-265)
  IPR050316 Tyrosinase and Hemocyanin [PTHR11474] (82-208)

pLDDT: mean 70.47, std 25.32, range [24.56, 98.56]

Radius of gyration: 28.95 Å; chains: 1; bounding box: 49×85×84 Å